Protein AF-A0A4Q4CZX4-F1 (afdb_monomer)

Sequence (301 aa):
MSTDTAPPASTRSKRPFLIGGLVLLVLVLVGVWFAGRAWADGRADDYTKDFAAWEKEQGAALLSSTTKVPDGTYIIGKDVTTTKAIASQQKGCAAAEKTAADARDAESDVPTVSAGPFGLLSSTLRDAADTSEERSDAVKAYAKRAAEVYEQIHTDCVWNIAFNKRTADEKRSTALYKKAAKYLDKRGPTGPGAQCNLDTCIAYDKSDRVKYAAITRQAYTLDWRNAQKIYKNGCNETSYGKAMCSAFLRATDRFRDTRINFSEVVRTATNSVDNPVFDRANAQWDGVQKDNAALLTSTVK

Nearest PDB structures (foldseek):
  1s35-assembly1_A  TM=2.830E-01  e=3.153E+00  Homo sapiens

pLDDT: mean 79.6, std 15.48, range [33.53, 96.75]

Structure (mmCIF, N/CA/C/O backbone):
data_AF-A0A4Q4CZX4-F1
#
_entry.id   AF-A0A4Q4CZX4-F1
#
loop_
_atom_site.group_PDB
_atom_site.id
_atom_site.type_symbol
_atom_site.label_atom_id
_atom_site.label_alt_id
_atom_site.label_comp_id
_atom_site.label_asym_id
_atom_site.label_entity_id
_atom_site.label_seq_id
_atom_site.pdbx_PDB_ins_code
_atom_site.Cartn_x
_atom_site.Cartn_y
_atom_site.Cartn_z
_atom_site.occupancy
_atom_site.B_iso_or_equiv
_atom_site.auth_seq_id
_atom_site.auth_comp_id
_atom_site.auth_asym_id
_atom_site.auth_atom_id
_atom_site.pdbx_PDB_model_num
ATOM 1 N N . MET A 1 1 ? 48.427 39.231 -117.917 1.00 37.19 1 MET A N 1
ATOM 2 C CA . MET A 1 1 ? 49.535 38.312 -117.576 1.00 37.19 1 MET A CA 1
ATOM 3 C C . MET A 1 1 ? 49.189 37.645 -116.259 1.00 37.19 1 MET A C 1
ATOM 5 O O . MET A 1 1 ? 48.520 38.283 -115.458 1.00 37.19 1 MET A O 1
ATOM 9 N N . SER A 1 2 ? 49.588 36.386 -116.079 1.00 33.53 2 SER A N 1
ATOM 10 C CA . SER A 1 2 ? 49.505 35.645 -114.809 1.00 33.53 2 SER A CA 1
ATOM 11 C C . SER A 1 2 ? 50.232 36.411 -113.684 1.00 33.53 2 SER A C 1
ATOM 13 O O . SER A 1 2 ? 51.084 37.241 -113.984 1.00 33.53 2 SER A O 1
ATOM 15 N N . THR A 1 3 ? 49.988 36.184 -112.397 1.00 36.06 3 THR A N 1
ATOM 16 C CA . THR A 1 3 ? 49.329 35.048 -111.724 1.00 36.06 3 THR A CA 1
ATOM 17 C C . THR A 1 3 ? 48.134 35.559 -110.857 1.00 36.06 3 THR A C 1
ATOM 19 O O . THR A 1 3 ? 47.684 36.678 -111.084 1.00 36.06 3 THR A O 1
ATOM 22 N N . ASP A 1 4 ? 47.469 34.837 -109.942 1.00 40.34 4 ASP A N 1
ATOM 23 C CA . ASP A 1 4 ? 47.772 33.532 -109.336 1.00 40.34 4 ASP A CA 1
ATOM 24 C C . ASP A 1 4 ? 46.542 32.692 -108.913 1.00 40.34 4 ASP A C 1
ATOM 26 O O . ASP A 1 4 ? 45.393 32.950 -109.264 1.00 40.34 4 ASP A O 1
ATOM 30 N N . THR A 1 5 ? 46.871 31.626 -108.197 1.00 39.66 5 THR A N 1
ATOM 31 C CA . THR A 1 5 ? 46.198 30.374 -107.892 1.00 39.66 5 THR A CA 1
ATOM 32 C C . THR A 1 5 ? 45.793 30.327 -106.413 1.00 39.66 5 THR A C 1
ATOM 34 O O . THR A 1 5 ? 46.608 30.670 -105.562 1.00 39.66 5 THR A O 1
ATOM 37 N N . ALA A 1 6 ? 44.594 29.818 -106.092 1.00 38.97 6 ALA A N 1
ATOM 38 C CA . ALA A 1 6 ? 44.369 28.680 -105.167 1.00 38.97 6 ALA A CA 1
ATOM 39 C C . ALA A 1 6 ? 42.963 28.696 -104.505 1.00 38.97 6 ALA A C 1
ATOM 41 O O . ALA A 1 6 ? 42.478 29.770 -104.147 1.00 38.97 6 ALA A O 1
ATOM 42 N N . PRO A 1 7 ? 42.300 27.529 -104.314 1.00 45.34 7 PRO A N 1
ATOM 43 C CA . PRO A 1 7 ? 40.929 27.453 -103.796 1.00 45.34 7 PRO A CA 1
ATOM 44 C C . PRO A 1 7 ? 40.867 26.812 -102.369 1.00 45.34 7 PRO A C 1
ATOM 46 O O . PRO A 1 7 ? 41.759 27.087 -101.570 1.00 45.34 7 PRO A O 1
ATOM 49 N N . PRO A 1 8 ? 39.793 26.113 -101.927 1.00 54.56 8 PRO A N 1
ATOM 50 C CA . PRO A 1 8 ? 39.140 26.378 -100.642 1.00 54.56 8 PRO A CA 1
ATOM 51 C C . PRO A 1 8 ? 39.571 25.449 -99.486 1.00 54.56 8 PRO A C 1
ATOM 53 O O . PRO A 1 8 ? 40.196 24.412 -99.693 1.00 54.56 8 PRO A O 1
ATOM 56 N N . ALA A 1 9 ? 39.114 25.747 -98.262 1.00 36.78 9 ALA A N 1
ATOM 57 C CA . ALA A 1 9 ? 39.181 24.815 -97.132 1.00 36.78 9 ALA A CA 1
ATOM 58 C C . ALA A 1 9 ? 37.833 24.701 -96.398 1.00 36.78 9 ALA A C 1
ATOM 60 O O . ALA A 1 9 ? 37.310 25.664 -95.839 1.00 36.78 9 ALA A O 1
ATOM 61 N N . SER A 1 10 ? 37.275 23.491 -96.404 1.00 40.66 10 SER A N 1
ATOM 62 C CA . SER A 1 10 ? 36.001 23.131 -95.783 1.00 40.66 10 SER A CA 1
ATOM 63 C C . SER A 1 10 ? 36.036 23.115 -94.251 1.00 40.66 10 SER A C 1
ATOM 65 O O . SER A 1 10 ? 37.038 22.752 -93.636 1.00 40.66 10 SER A O 1
ATOM 67 N N . THR A 1 11 ? 34.871 23.382 -93.660 1.00 51.06 11 THR A N 1
ATOM 68 C CA . THR A 1 11 ? 34.436 23.033 -92.294 1.00 51.06 11 THR A CA 1
ATOM 69 C C . THR A 1 11 ? 35.274 21.999 -91.525 1.00 51.06 11 THR A C 1
ATOM 71 O O . THR A 1 11 ? 35.335 20.825 -91.896 1.00 51.06 11 THR A O 1
ATOM 74 N N . ARG A 1 12 ? 35.740 22.382 -90.329 1.00 38.53 12 ARG A N 1
ATOM 75 C CA . ARG A 1 12 ? 35.997 21.439 -89.226 1.00 38.53 12 ARG A CA 1
ATOM 76 C C . ARG A 1 12 ? 35.598 22.071 -87.892 1.00 38.53 12 ARG A C 1
ATOM 78 O O . ARG A 1 12 ? 36.314 22.912 -87.353 1.00 38.53 12 ARG A O 1
ATOM 85 N N . SER A 1 13 ? 34.434 21.690 -87.366 1.00 41.91 13 SER A N 1
ATOM 86 C CA . SER A 1 13 ? 33.978 22.152 -86.054 1.00 41.91 13 SER A CA 1
ATOM 87 C C . SER A 1 13 ? 34.859 21.554 -84.951 1.00 41.91 13 SER A C 1
ATOM 89 O O . SER A 1 13 ? 35.046 20.342 -84.857 1.00 41.91 13 SER A O 1
ATOM 91 N N . LYS A 1 14 ? 35.422 22.409 -84.093 1.00 41.75 14 LYS A N 1
ATOM 92 C CA . LYS A 1 14 ? 36.177 21.978 -82.910 1.00 41.75 14 LYS A CA 1
ATOM 93 C C . LYS A 1 14 ? 35.236 21.905 -81.704 1.00 41.75 14 LYS A C 1
ATOM 95 O O . LYS A 1 14 ? 34.943 22.929 -81.095 1.00 41.75 14 LYS A O 1
ATOM 100 N N . ARG A 1 15 ? 34.798 20.700 -81.324 1.00 49.44 15 ARG A N 1
ATOM 101 C CA . ARG A 1 15 ? 34.201 20.425 -79.999 1.00 49.44 15 ARG A CA 1
ATOM 102 C C . ARG A 1 15 ? 34.772 19.147 -79.355 1.00 49.44 15 ARG A C 1
ATOM 104 O O . ARG A 1 15 ? 34.122 18.110 -79.415 1.00 49.44 15 ARG A O 1
ATOM 111 N N . PRO A 1 16 ? 35.943 19.217 -78.691 1.00 44.53 16 PRO A N 1
ATOM 112 C CA . PRO A 1 16 ? 36.451 18.128 -77.852 1.00 44.53 16 PRO A CA 1
ATOM 113 C C . PRO A 1 16 ? 36.409 18.421 -76.334 1.00 44.53 16 PRO A C 1
ATOM 115 O O . PRO A 1 16 ? 36.982 17.663 -75.564 1.00 44.53 16 PRO A O 1
ATOM 118 N N . PHE A 1 17 ? 35.752 19.500 -75.875 1.00 41.94 17 PHE A N 1
ATOM 119 C CA . PHE A 1 17 ? 35.813 19.939 -74.463 1.00 41.94 17 PHE A CA 1
ATOM 120 C C . PHE A 1 17 ? 34.598 19.598 -73.578 1.00 41.94 17 PHE A C 1
ATOM 122 O O . PHE A 1 17 ? 34.709 19.662 -72.358 1.00 41.94 17 PHE A O 1
ATOM 129 N N . LEU A 1 18 ? 33.453 19.199 -74.146 1.00 47.53 18 LEU A N 1
ATOM 130 C CA . LEU A 1 18 ? 32.253 18.873 -73.350 1.00 47.53 18 LEU A CA 1
ATOM 131 C C . LEU A 1 18 ? 32.289 17.462 -72.736 1.00 47.53 18 LEU A C 1
ATOM 133 O O . LEU A 1 18 ? 31.753 17.257 -71.653 1.00 47.53 18 LEU A O 1
ATOM 137 N N . ILE A 1 19 ? 32.942 16.499 -73.394 1.00 46.03 19 ILE A N 1
ATOM 138 C CA . ILE A 1 19 ? 32.954 15.094 -72.949 1.00 46.03 19 ILE A CA 1
ATOM 139 C C . ILE A 1 19 ? 33.878 14.909 -71.735 1.00 46.03 19 ILE A C 1
ATOM 141 O O . ILE A 1 19 ? 33.485 14.267 -70.768 1.00 46.03 19 ILE A O 1
ATOM 145 N N . GLY A 1 20 ? 35.067 15.525 -71.737 1.00 37.38 20 GLY A N 1
ATOM 146 C CA . GLY A 1 20 ? 36.005 15.442 -70.610 1.00 37.38 20 GLY A CA 1
ATOM 147 C C . GLY A 1 20 ? 35.440 16.031 -69.312 1.00 37.38 20 GLY A C 1
ATOM 148 O O . GLY A 1 20 ? 35.566 15.414 -68.258 1.00 37.38 20 GLY A O 1
ATOM 149 N N . GLY A 1 21 ? 34.746 17.173 -69.395 1.00 44.72 21 GLY A N 1
ATOM 150 C CA . GLY A 1 21 ? 34.057 17.769 -68.246 1.00 44.72 21 GLY A CA 1
ATOM 151 C C . GLY A 1 21 ? 32.911 16.899 -67.720 1.00 44.72 21 GLY A C 1
ATOM 152 O O . GLY A 1 21 ? 32.776 16.742 -66.510 1.00 44.72 21 GLY A O 1
ATOM 153 N N . LEU A 1 22 ? 32.130 16.278 -68.614 1.00 51.16 22 LEU A N 1
ATOM 154 C CA . LEU A 1 22 ? 31.043 15.372 -68.230 1.00 51.16 22 LEU A CA 1
ATOM 155 C C . LEU A 1 22 ? 31.570 14.108 -67.528 1.00 51.16 22 LEU A C 1
ATOM 157 O O . LEU A 1 22 ? 31.041 13.721 -66.492 1.00 51.16 22 LEU A O 1
ATOM 161 N N . VAL A 1 23 ? 32.635 13.492 -68.056 1.00 49.59 23 VAL A N 1
ATOM 162 C CA . VAL A 1 23 ? 33.266 12.302 -67.455 1.00 49.59 23 VAL A CA 1
ATOM 163 C C . VAL A 1 23 ? 33.865 12.627 -66.086 1.00 49.59 23 VAL A C 1
ATOM 165 O O . VAL A 1 23 ? 33.661 11.866 -65.143 1.00 49.59 23 VAL A O 1
ATOM 168 N N . LEU A 1 24 ? 34.542 13.773 -65.940 1.00 48.94 24 LEU A N 1
ATOM 169 C CA . LEU A 1 24 ? 35.082 14.206 -64.648 1.00 48.94 24 LEU A CA 1
ATOM 170 C C . LEU A 1 24 ? 33.961 14.439 -63.619 1.00 48.94 24 LEU A C 1
ATOM 172 O O . LEU A 1 24 ? 34.075 14.009 -62.475 1.00 48.94 24 LEU A O 1
ATOM 176 N N . LEU A 1 25 ? 32.856 15.067 -64.035 1.00 54.12 25 LEU A N 1
ATOM 177 C CA . LEU A 1 25 ? 31.701 15.330 -63.175 1.00 54.12 25 LEU A CA 1
ATOM 178 C C . LEU A 1 25 ? 30.992 14.033 -62.748 1.00 54.12 25 LEU A C 1
ATOM 180 O O . LEU A 1 25 ? 30.641 13.890 -61.580 1.00 54.12 25 LEU A O 1
ATOM 184 N N . VAL A 1 26 ? 30.850 13.056 -63.651 1.00 59.62 26 VAL A N 1
ATOM 185 C CA . VAL A 1 26 ? 30.327 11.718 -63.321 1.00 59.62 26 VAL A CA 1
ATOM 186 C C . VAL A 1 26 ? 31.244 10.990 -62.334 1.00 59.62 26 VAL A C 1
ATOM 188 O O . VAL A 1 26 ? 30.748 10.435 -61.358 1.00 59.62 26 VAL A O 1
ATOM 191 N N . LEU A 1 27 ? 32.568 11.032 -62.519 1.00 47.19 27 LEU A N 1
ATOM 192 C CA . LEU A 1 27 ? 33.520 10.415 -61.584 1.00 47.19 27 LEU A CA 1
ATOM 193 C C . LEU A 1 27 ? 33.479 11.062 -60.191 1.00 47.19 27 LEU A C 1
ATOM 195 O O . LEU A 1 27 ? 33.523 10.347 -59.192 1.00 47.19 27 LEU A O 1
ATOM 199 N N . VAL A 1 28 ? 33.332 12.389 -60.108 1.00 57.50 28 VAL A N 1
ATOM 200 C CA . VAL A 1 28 ? 33.143 13.098 -58.831 1.00 57.50 28 VAL A CA 1
ATOM 201 C C . VAL A 1 28 ? 31.827 12.689 -58.165 1.00 57.50 28 VAL A C 1
ATOM 203 O O . VAL A 1 28 ? 31.829 12.368 -56.980 1.00 57.50 28 VAL A O 1
ATOM 206 N N . LEU A 1 29 ? 30.716 12.631 -58.907 1.00 57.19 29 LEU A N 1
ATOM 207 C CA . LEU A 1 29 ? 29.417 12.209 -58.367 1.00 57.19 29 LEU A CA 1
ATOM 208 C C . LEU A 1 29 ? 29.430 10.751 -57.882 1.00 57.19 29 LEU A C 1
ATOM 210 O O . LEU A 1 29 ? 28.888 10.461 -56.818 1.00 57.19 29 LEU A O 1
ATOM 214 N N . VAL A 1 30 ? 30.091 9.846 -58.609 1.00 58.06 30 VAL A N 1
ATOM 215 C CA . VAL A 1 30 ? 30.270 8.443 -58.201 1.00 58.06 30 VAL A CA 1
ATOM 216 C C . VAL A 1 30 ? 31.174 8.336 -56.967 1.00 58.06 30 VAL A C 1
ATOM 218 O O . VAL A 1 30 ? 30.843 7.603 -56.038 1.00 58.06 30 VAL A O 1
ATOM 221 N N . GLY A 1 31 ? 32.267 9.102 -56.896 1.00 45.94 31 GLY A N 1
ATOM 222 C CA . GLY A 1 31 ? 33.134 9.155 -55.714 1.00 45.94 31 GLY A CA 1
ATOM 223 C C . GLY A 1 31 ? 32.409 9.673 -54.467 1.00 45.94 31 GLY A C 1
ATOM 224 O O . GLY A 1 31 ? 32.523 9.078 -53.397 1.00 45.94 31 GLY A O 1
ATOM 225 N N . VAL A 1 32 ? 31.599 10.727 -54.613 1.00 61.41 32 VAL A N 1
ATOM 226 C CA . VAL A 1 32 ? 30.732 11.256 -53.544 1.00 61.41 32 VAL A CA 1
ATOM 227 C C . VAL A 1 32 ? 29.654 10.241 -53.145 1.00 61.41 32 VAL A C 1
ATOM 229 O O . VAL A 1 32 ? 29.370 10.105 -51.958 1.00 61.41 32 VAL A O 1
ATOM 232 N N . TRP A 1 33 ? 29.097 9.483 -54.095 1.00 59.91 33 TRP A N 1
ATOM 233 C CA . TRP A 1 33 ? 28.130 8.417 -53.813 1.00 59.91 33 TRP A CA 1
ATOM 234 C C . TRP A 1 33 ? 28.753 7.271 -53.002 1.00 59.91 33 TRP A C 1
ATOM 236 O O . TRP A 1 33 ? 28.200 6.890 -51.973 1.00 59.91 33 TRP A O 1
ATOM 246 N N . PHE A 1 34 ? 29.931 6.771 -53.393 1.00 58.53 34 PHE A N 1
ATOM 247 C CA . PHE A 1 34 ? 30.639 5.729 -52.639 1.00 58.53 34 PHE A CA 1
ATOM 248 C C . PHE A 1 34 ? 31.109 6.213 -51.260 1.00 58.53 34 PHE A C 1
ATOM 250 O O . PHE A 1 34 ? 30.961 5.478 -50.287 1.00 58.53 34 PHE A O 1
ATOM 257 N N . ALA A 1 35 ? 31.618 7.444 -51.146 1.00 61.16 35 ALA A N 1
ATOM 258 C CA . ALA A 1 35 ? 32.004 8.023 -49.857 1.00 61.16 35 ALA A CA 1
ATOM 259 C C . ALA A 1 35 ? 30.789 8.231 -48.934 1.00 61.16 35 ALA A C 1
ATOM 261 O O . ALA A 1 35 ? 30.839 7.873 -47.759 1.00 61.16 35 ALA A O 1
ATOM 262 N N . GLY A 1 36 ? 29.678 8.748 -49.471 1.00 54.62 36 GLY A N 1
ATOM 263 C CA . GLY A 1 36 ? 28.420 8.911 -48.740 1.00 54.62 36 GLY A CA 1
ATOM 264 C C . GLY A 1 36 ? 27.805 7.577 -48.315 1.00 54.62 36 GLY A C 1
ATOM 265 O O . GLY A 1 36 ? 27.286 7.476 -47.206 1.00 54.62 36 GLY A O 1
ATOM 266 N N . ARG A 1 37 ? 27.918 6.536 -49.150 1.00 64.81 37 ARG A N 1
ATOM 267 C CA . ARG A 1 37 ? 27.494 5.175 -48.810 1.00 64.81 37 ARG A CA 1
ATOM 268 C C . ARG A 1 37 ? 28.370 4.555 -47.722 1.00 64.81 37 ARG A C 1
ATOM 270 O O . ARG A 1 37 ? 27.821 4.078 -46.741 1.00 64.81 37 ARG A O 1
ATOM 277 N N . ALA A 1 38 ? 29.696 4.612 -47.843 1.00 66.44 38 ALA A N 1
ATOM 278 C CA . ALA A 1 38 ? 30.609 4.075 -46.829 1.00 66.44 38 ALA A CA 1
ATOM 279 C C . ALA A 1 38 ? 30.450 4.781 -45.468 1.00 66.44 38 ALA A C 1
ATOM 281 O O . ALA A 1 38 ? 30.503 4.138 -44.425 1.00 66.44 38 ALA A O 1
ATOM 282 N N . TRP A 1 39 ? 30.192 6.094 -45.472 1.00 76.88 39 TRP A N 1
ATOM 283 C CA . TRP A 1 39 ? 29.856 6.850 -44.263 1.00 76.88 39 TRP A CA 1
ATOM 284 C C . TRP A 1 39 ? 28.500 6.438 -43.666 1.00 76.88 39 TRP A C 1
ATOM 286 O O . TRP A 1 39 ? 28.368 6.328 -42.449 1.00 76.88 39 TRP A O 1
ATOM 296 N N . ALA A 1 40 ? 27.499 6.180 -44.513 1.00 70.31 40 ALA A N 1
ATOM 297 C CA . ALA A 1 40 ? 26.182 5.712 -44.089 1.00 70.31 40 ALA A CA 1
ATOM 298 C C . ALA A 1 40 ? 26.212 4.274 -43.534 1.00 70.31 40 ALA A C 1
ATOM 300 O O . ALA A 1 40 ? 25.602 4.008 -42.503 1.00 70.31 40 ALA A O 1
ATOM 301 N N . ASP A 1 41 ? 26.962 3.370 -44.165 1.00 76.94 41 ASP A N 1
ATOM 302 C CA . ASP A 1 41 ? 27.192 2.012 -43.662 1.00 76.94 41 ASP A CA 1
ATOM 303 C C . ASP A 1 41 ? 27.961 2.062 -42.319 1.00 76.94 41 ASP A C 1
ATOM 305 O O . ASP A 1 41 ? 27.555 1.420 -41.353 1.00 76.94 41 ASP A O 1
ATOM 309 N N . GLY A 1 42 ? 28.977 2.929 -42.189 1.00 78.31 42 GLY A N 1
ATOM 310 C CA . GLY A 1 42 ? 29.686 3.157 -40.920 1.00 78.31 42 GLY A CA 1
ATOM 311 C C . GLY A 1 42 ? 28.790 3.674 -39.783 1.00 78.31 42 GLY A C 1
ATOM 312 O O . GLY A 1 42 ? 28.913 3.221 -38.649 1.00 78.31 42 GLY A O 1
ATOM 313 N N . ARG A 1 43 ? 27.823 4.554 -40.083 1.00 83.00 43 ARG A N 1
ATOM 314 C CA . ARG A 1 43 ? 26.794 5.006 -39.121 1.00 83.00 43 ARG A CA 1
ATOM 315 C C . ARG A 1 43 ? 25.919 3.860 -38.595 1.00 83.00 43 ARG A C 1
ATOM 317 O O . ARG A 1 43 ? 25.518 3.907 -37.434 1.00 83.00 43 ARG A O 1
ATOM 324 N N . ALA A 1 44 ? 25.617 2.860 -39.426 1.00 84.06 44 ALA A N 1
ATOM 325 C CA . ALA A 1 44 ? 24.853 1.677 -39.023 1.00 84.06 44 ALA A CA 1
ATOM 326 C C . ALA A 1 44 ? 25.685 0.731 -38.133 1.00 84.06 44 ALA A C 1
ATOM 328 O O . ALA A 1 44 ? 25.183 0.214 -37.129 1.00 84.06 44 ALA A O 1
ATOM 329 N N . ASP A 1 45 ? 26.970 0.560 -38.456 1.00 84.88 45 ASP A N 1
ATOM 330 C CA . ASP A 1 45 ? 27.924 -0.195 -37.635 1.00 84.88 45 ASP A CA 1
ATOM 331 C C . ASP A 1 45 ? 28.140 0.454 -36.260 1.00 84.88 45 ASP A C 1
ATOM 333 O O . ASP A 1 45 ? 28.189 -0.248 -35.250 1.00 84.88 45 ASP A O 1
ATOM 337 N N . ASP A 1 46 ? 28.269 1.781 -36.203 1.00 88.12 46 ASP A N 1
ATOM 338 C CA . ASP A 1 46 ? 28.448 2.516 -34.946 1.00 88.12 46 ASP A CA 1
ATOM 339 C C . ASP A 1 46 ? 27.196 2.421 -34.063 1.00 88.12 46 ASP A C 1
ATOM 341 O O . ASP A 1 46 ? 27.315 2.019 -32.907 1.00 88.12 46 ASP A O 1
ATOM 345 N N . TYR A 1 47 ? 25.992 2.610 -34.623 1.00 89.12 47 TYR A N 1
ATOM 346 C CA . TYR A 1 47 ? 24.736 2.332 -33.907 1.00 89.12 47 TYR A CA 1
ATOM 347 C C . TYR A 1 47 ? 24.694 0.906 -33.330 1.00 89.12 47 TYR A C 1
ATOM 349 O O . TYR A 1 47 ? 24.296 0.704 -32.183 1.00 89.12 47 TYR A O 1
ATOM 357 N N . THR A 1 48 ? 25.131 -0.090 -34.105 1.00 86.44 48 THR A N 1
ATOM 358 C CA . THR A 1 48 ? 25.126 -1.493 -33.668 1.00 86.44 48 THR A CA 1
ATOM 359 C C . THR A 1 48 ? 26.077 -1.727 -32.488 1.00 86.44 48 THR A C 1
ATOM 361 O O . THR A 1 48 ? 25.744 -2.489 -31.577 1.00 86.44 48 THR A O 1
ATOM 364 N N . LYS A 1 49 ? 27.238 -1.056 -32.459 1.00 89.12 49 LYS A N 1
ATOM 365 C CA . LYS A 1 49 ? 28.185 -1.100 -31.327 1.00 89.12 49 LYS A CA 1
ATOM 366 C C . LYS A 1 49 ? 27.623 -0.385 -30.101 1.00 89.12 49 LYS A C 1
ATOM 368 O O . LYS A 1 49 ? 27.659 -0.960 -29.016 1.00 89.12 49 LYS A O 1
ATOM 373 N N . ASP A 1 50 ? 27.086 0.819 -30.282 1.00 89.06 50 ASP A N 1
ATOM 374 C CA . ASP A 1 50 ? 26.541 1.647 -29.203 1.00 89.06 50 ASP A CA 1
ATOM 375 C C . ASP A 1 50 ? 25.350 0.952 -28.532 1.00 89.06 50 ASP A C 1
ATOM 377 O O . ASP A 1 50 ? 25.300 0.847 -27.307 1.00 89.06 50 ASP A O 1
ATOM 381 N N . PHE A 1 51 ? 24.437 0.373 -29.321 1.00 85.50 51 PHE A N 1
ATOM 382 C CA . PHE A 1 51 ? 23.325 -0.420 -28.798 1.00 85.50 51 PHE A CA 1
ATOM 383 C C . PHE A 1 51 ? 23.809 -1.677 -28.057 1.00 85.50 51 PHE A C 1
ATOM 385 O O . PHE A 1 51 ? 23.319 -1.967 -26.969 1.00 85.50 51 PHE A O 1
ATOM 392 N N . ALA A 1 52 ? 24.805 -2.398 -28.585 1.00 84.94 52 ALA A N 1
ATOM 393 C CA . ALA A 1 52 ? 25.359 -3.587 -27.928 1.00 84.94 52 ALA A CA 1
ATOM 394 C C . ALA A 1 52 ? 26.179 -3.272 -26.657 1.00 84.94 52 ALA A C 1
ATOM 396 O O . ALA A 1 52 ? 26.367 -4.154 -25.814 1.00 84.94 52 ALA A O 1
ATOM 397 N N . ALA A 1 53 ? 26.694 -2.047 -26.515 1.00 88.31 53 ALA A N 1
ATOM 398 C CA . ALA A 1 53 ? 27.295 -1.552 -25.278 1.00 88.31 53 ALA A CA 1
ATOM 399 C C . ALA A 1 53 ? 26.204 -1.178 -24.261 1.00 88.31 53 ALA A C 1
ATOM 401 O O . ALA A 1 53 ? 26.213 -1.684 -23.138 1.00 88.31 53 ALA A O 1
ATOM 402 N N . TRP A 1 54 ? 25.214 -0.388 -24.690 1.00 88.94 54 TRP A N 1
ATOM 403 C CA . TRP A 1 54 ? 24.050 -0.007 -23.888 1.00 88.94 54 TRP A CA 1
ATOM 404 C C . TRP A 1 54 ? 23.295 -1.228 -23.336 1.00 88.94 54 TRP A C 1
ATOM 406 O O . TRP A 1 54 ? 22.988 -1.276 -22.147 1.00 88.94 54 TRP A O 1
ATOM 416 N N . GLU A 1 55 ? 23.063 -2.258 -24.157 1.00 82.75 55 GLU A N 1
ATOM 417 C CA . GLU A 1 55 ? 22.358 -3.487 -23.765 1.00 82.75 55 GLU A CA 1
ATOM 418 C C . GLU A 1 55 ? 23.082 -4.232 -22.630 1.00 82.75 55 GLU A C 1
ATOM 420 O O . GLU A 1 55 ? 22.447 -4.700 -21.683 1.00 82.75 55 GLU A O 1
ATOM 425 N N . LYS A 1 56 ? 24.419 -4.305 -22.690 1.00 82.94 56 LYS A N 1
ATOM 426 C CA . LYS A 1 56 ? 25.249 -4.993 -21.685 1.00 82.94 56 LYS A CA 1
ATOM 427 C C . LYS A 1 56 ? 25.320 -4.267 -20.348 1.00 82.94 56 LYS A C 1
ATOM 429 O O . LYS A 1 56 ? 25.535 -4.924 -19.332 1.00 82.94 56 LYS A O 1
ATOM 434 N N . GLU A 1 57 ? 25.183 -2.945 -20.353 1.00 84.50 57 GLU A N 1
ATOM 435 C CA . GLU A 1 57 ? 25.291 -2.115 -19.155 1.00 84.50 57 GLU A CA 1
ATOM 436 C C . GLU A 1 57 ? 23.907 -1.682 -18.665 1.00 84.50 57 GLU A C 1
ATOM 438 O O . GLU A 1 57 ? 23.383 -2.250 -17.705 1.00 84.50 57 GLU A O 1
ATOM 443 N N . GLN A 1 58 ? 23.286 -0.715 -19.342 1.00 80.81 58 GLN A N 1
ATOM 444 C CA . GLN A 1 58 ? 21.996 -0.156 -18.945 1.00 80.81 58 GLN A CA 1
ATOM 445 C C . GLN A 1 58 ? 20.836 -1.133 -19.166 1.00 80.81 58 GLN A C 1
ATOM 447 O O . GLN A 1 58 ? 20.004 -1.285 -18.275 1.00 80.81 58 GLN A O 1
ATOM 452 N N . GLY A 1 59 ? 20.791 -1.848 -20.296 1.00 74.31 59 GLY A N 1
ATOM 453 C CA . GLY A 1 59 ? 19.738 -2.836 -20.570 1.00 74.31 59 GLY A CA 1
ATOM 454 C C . GLY A 1 59 ? 19.722 -3.974 -19.540 1.00 74.31 59 GLY A C 1
ATOM 455 O O . GLY A 1 59 ? 18.675 -4.323 -18.990 1.00 74.31 59 GLY A O 1
ATOM 456 N N . ALA A 1 60 ? 20.900 -4.501 -19.200 1.00 75.44 60 ALA A N 1
ATOM 457 C CA . ALA A 1 60 ? 21.070 -5.500 -18.148 1.00 75.44 60 ALA A CA 1
ATOM 458 C C . ALA A 1 60 ? 20.749 -4.952 -16.742 1.00 75.44 60 ALA A C 1
ATOM 460 O O . ALA A 1 60 ? 20.129 -5.656 -15.936 1.00 75.44 60 ALA A O 1
ATOM 461 N N . ALA A 1 61 ? 21.126 -3.707 -16.430 1.00 78.50 61 ALA A N 1
ATOM 462 C CA . ALA A 1 61 ? 20.786 -3.051 -15.163 1.00 78.50 61 ALA A CA 1
ATOM 463 C C . ALA A 1 61 ? 19.271 -2.818 -15.019 1.00 78.50 61 ALA A C 1
ATOM 465 O O . ALA A 1 61 ? 18.696 -3.129 -13.972 1.00 78.50 61 ALA A O 1
ATOM 466 N N . LEU A 1 62 ? 18.612 -2.357 -16.085 1.00 78.25 62 LEU A N 1
ATOM 467 C CA . LEU A 1 62 ? 17.164 -2.193 -16.168 1.00 78.25 62 LEU A CA 1
ATOM 468 C C . LEU A 1 62 ? 16.467 -3.526 -15.885 1.00 78.25 62 LEU A C 1
ATOM 470 O O . LEU A 1 62 ? 15.754 -3.630 -14.895 1.00 78.25 62 LEU A O 1
ATOM 474 N N . LEU A 1 63 ? 16.749 -4.572 -16.671 1.00 75.75 63 LEU A N 1
ATOM 475 C CA . LEU A 1 63 ? 16.117 -5.883 -16.491 1.00 75.75 63 LEU A CA 1
ATOM 476 C C . LEU A 1 63 ? 16.389 -6.487 -15.106 1.00 75.75 63 LEU A C 1
ATOM 478 O O . LEU A 1 63 ? 15.474 -7.010 -14.473 1.00 75.75 63 LEU A O 1
ATOM 482 N N . SER A 1 64 ? 17.631 -6.429 -14.614 1.00 76.62 64 SER A N 1
ATOM 483 C CA . SER A 1 64 ? 17.983 -7.022 -13.316 1.00 76.62 64 SER A CA 1
ATOM 484 C C . SER A 1 64 ? 17.306 -6.307 -12.143 1.00 76.62 64 SER A C 1
ATOM 486 O O . SER A 1 64 ? 16.762 -6.981 -11.264 1.00 76.62 64 SER A O 1
ATOM 488 N N . SER A 1 65 ? 17.270 -4.971 -12.150 1.00 77.38 65 SER A N 1
ATOM 489 C CA . SER A 1 65 ? 16.619 -4.170 -11.104 1.00 77.38 65 SER A CA 1
ATOM 490 C C . SER A 1 65 ? 15.091 -4.308 -11.100 1.00 77.38 65 SER A C 1
ATOM 492 O O . SER A 1 65 ? 14.489 -4.292 -10.024 1.00 77.38 65 SER A O 1
ATOM 494 N N . THR A 1 66 ? 14.468 -4.528 -12.262 1.00 80.38 66 THR A N 1
ATOM 495 C CA . THR A 1 66 ? 13.009 -4.675 -12.405 1.00 80.38 66 THR A CA 1
ATOM 496 C C . THR A 1 66 ? 12.496 -6.115 -12.263 1.00 80.38 66 THR A C 1
ATOM 498 O O . THR A 1 66 ? 11.283 -6.330 -12.231 1.00 80.38 66 THR A O 1
ATOM 501 N N . THR A 1 67 ? 13.376 -7.123 -12.145 1.00 76.25 67 THR A N 1
ATOM 502 C CA . THR A 1 67 ? 12.958 -8.539 -12.010 1.00 76.25 67 THR A CA 1
ATOM 503 C C . THR A 1 67 ? 12.137 -8.845 -10.755 1.00 76.25 67 THR A C 1
ATOM 505 O O . THR A 1 67 ? 11.352 -9.797 -10.759 1.00 76.25 67 THR A O 1
ATOM 508 N N . LYS A 1 68 ? 12.329 -8.095 -9.662 1.00 83.31 68 LYS A N 1
ATOM 509 C CA . LYS A 1 68 ? 11.623 -8.322 -8.396 1.00 83.31 68 LYS A CA 1
ATOM 510 C C . LYS A 1 68 ? 11.402 -7.042 -7.599 1.00 83.31 68 LYS A C 1
ATOM 512 O O . LYS A 1 68 ? 12.224 -6.127 -7.605 1.00 83.31 68 LYS A O 1
ATOM 517 N N . VAL A 1 69 ? 10.325 -7.033 -6.815 1.00 86.62 69 VAL A N 1
ATOM 518 C CA . VAL A 1 69 ? 10.104 -6.026 -5.768 1.00 86.62 69 VAL A CA 1
ATOM 519 C C . VAL A 1 69 ? 11.286 -6.061 -4.780 1.00 86.62 69 VAL A C 1
ATOM 521 O O . VAL A 1 69 ? 11.684 -7.161 -4.379 1.00 86.62 69 VAL A O 1
ATOM 524 N N . PRO A 1 70 ? 11.850 -4.914 -4.350 1.00 90.25 70 PRO A N 1
ATOM 525 C CA . PRO A 1 70 ? 13.008 -4.903 -3.463 1.00 90.25 70 PRO A CA 1
ATOM 526 C C . PRO A 1 70 ? 12.712 -5.531 -2.100 1.00 90.25 70 PRO A C 1
ATOM 528 O O . PRO A 1 70 ? 11.628 -5.356 -1.529 1.00 90.25 70 PRO A O 1
ATOM 531 N N . ASP A 1 71 ? 13.698 -6.235 -1.548 1.00 89.31 71 ASP A N 1
ATOM 532 C CA . ASP A 1 71 ? 13.525 -6.981 -0.303 1.00 89.31 71 ASP A CA 1
ATOM 533 C C . ASP A 1 71 ? 13.207 -6.032 0.868 1.00 89.31 71 ASP A C 1
ATOM 535 O O . ASP A 1 71 ? 13.849 -5.000 1.067 1.00 89.31 71 ASP A O 1
ATOM 539 N N . GLY A 1 72 ? 12.193 -6.384 1.662 1.00 86.25 72 GLY A N 1
ATOM 540 C CA . GLY A 1 72 ? 11.742 -5.589 2.808 1.00 86.25 72 GLY A CA 1
ATOM 541 C C . GLY A 1 72 ? 10.673 -4.533 2.506 1.00 86.25 72 GLY A C 1
ATOM 542 O O . GLY A 1 72 ? 10.058 -4.064 3.459 1.00 86.25 72 GLY A O 1
ATOM 543 N N . THR A 1 73 ? 10.393 -4.214 1.234 1.00 87.94 73 THR A N 1
ATOM 544 C CA . THR A 1 73 ? 9.337 -3.263 0.807 1.00 87.94 73 THR A CA 1
ATOM 545 C C . THR A 1 73 ? 7.985 -3.573 1.455 1.00 87.94 73 THR A C 1
ATOM 547 O O . THR A 1 73 ? 7.358 -2.711 2.068 1.00 87.94 73 THR A O 1
ATOM 550 N N . TYR A 1 74 ? 7.577 -4.843 1.412 1.00 84.44 74 TYR A N 1
ATOM 551 C CA . TYR A 1 74 ? 6.430 -5.350 2.154 1.00 84.44 74 TYR A CA 1
ATOM 552 C C . TYR A 1 74 ? 6.924 -6.347 3.204 1.00 84.44 74 TYR A C 1
ATOM 554 O O . TYR A 1 74 ? 7.691 -7.260 2.899 1.00 84.44 74 TYR A O 1
ATOM 562 N N . ILE A 1 75 ? 6.476 -6.184 4.451 1.00 79.88 75 ILE A N 1
ATOM 563 C CA . ILE A 1 75 ? 6.724 -7.151 5.528 1.00 79.88 75 ILE A CA 1
ATOM 564 C C . ILE A 1 75 ? 5.376 -7.712 5.946 1.00 79.88 75 ILE A C 1
ATOM 566 O O . ILE A 1 75 ? 4.446 -6.958 6.227 1.00 79.88 75 ILE A O 1
ATOM 570 N N . ILE A 1 76 ? 5.287 -9.037 5.985 1.00 69.88 76 ILE A N 1
ATOM 571 C CA . ILE A 1 76 ? 4.082 -9.785 6.334 1.00 69.88 76 ILE A CA 1
ATOM 572 C C . ILE A 1 76 ? 4.337 -10.479 7.675 1.00 69.88 76 ILE A C 1
ATOM 574 O O . ILE A 1 76 ? 5.384 -11.095 7.866 1.00 69.88 76 ILE A O 1
ATOM 578 N N . GLY A 1 77 ? 3.389 -10.388 8.610 1.00 66.38 77 GLY A N 1
ATOM 579 C CA . GLY A 1 77 ? 3.459 -11.075 9.903 1.00 66.38 77 GLY A CA 1
ATOM 580 C C . GLY A 1 77 ? 3.304 -10.149 11.110 1.00 66.38 77 GLY A C 1
ATOM 581 O O . GLY A 1 77 ? 2.773 -9.047 11.009 1.00 66.38 77 GLY A O 1
ATOM 582 N N . LYS A 1 78 ? 3.735 -10.626 12.283 1.00 63.41 78 LYS A N 1
ATOM 583 C CA . LYS A 1 78 ? 3.458 -9.977 13.579 1.00 63.41 78 LYS A CA 1
ATOM 584 C C . LYS A 1 78 ? 4.396 -8.809 13.915 1.00 63.41 78 LYS A C 1
ATOM 586 O O . LYS A 1 78 ? 4.011 -7.939 14.688 1.00 63.41 78 LYS A O 1
ATOM 591 N N . ASP A 1 79 ? 5.582 -8.754 13.309 1.00 76.50 79 ASP A N 1
ATOM 592 C CA . ASP A 1 79 ? 6.652 -7.821 13.701 1.00 76.50 79 ASP A CA 1
ATOM 593 C C . ASP A 1 79 ? 6.698 -6.513 12.889 1.00 76.50 79 ASP A C 1
ATOM 595 O O . ASP A 1 79 ? 7.616 -5.708 13.067 1.00 76.50 79 ASP A O 1
ATOM 599 N N . VAL A 1 80 ? 5.704 -6.263 12.025 1.00 80.88 80 VAL A N 1
ATOM 600 C CA . VAL A 1 80 ? 5.633 -5.103 11.103 1.00 80.88 80 VAL A CA 1
ATOM 601 C C . VAL A 1 80 ? 5.701 -3.734 11.793 1.00 80.88 80 VAL A C 1
ATOM 603 O O . VAL A 1 80 ? 6.060 -2.740 11.170 1.00 80.88 80 VAL A O 1
ATOM 606 N N . THR A 1 81 ? 5.386 -3.676 13.087 1.00 82.88 81 THR A N 1
ATOM 607 C CA . THR A 1 81 ? 5.402 -2.458 13.911 1.00 82.88 81 THR A CA 1
ATOM 608 C C . THR A 1 81 ? 6.733 -2.215 14.635 1.00 82.88 81 THR A C 1
ATOM 610 O O . THR A 1 81 ? 6.897 -1.188 15.297 1.00 82.88 81 THR A O 1
ATOM 613 N N . THR A 1 82 ? 7.694 -3.142 14.547 1.00 85.25 82 THR A N 1
ATOM 614 C CA . THR A 1 82 ? 8.997 -3.017 15.2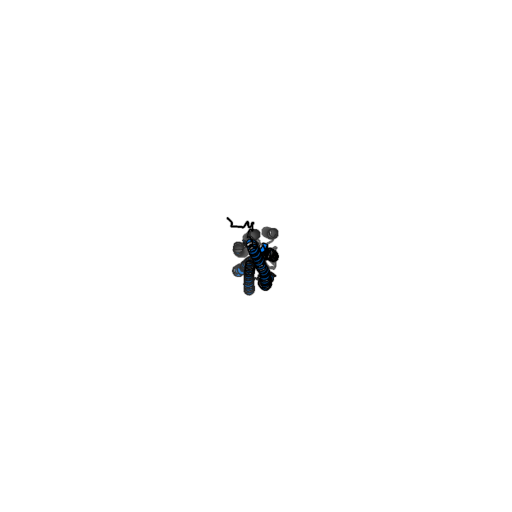21 1.00 85.25 82 THR A CA 1
ATOM 615 C C . THR A 1 82 ? 9.908 -2.011 14.515 1.00 85.25 82 THR A C 1
ATOM 617 O O . THR A 1 82 ? 9.881 -1.879 13.293 1.00 85.25 82 THR A O 1
ATOM 620 N N . THR A 1 83 ? 10.798 -1.346 15.261 1.00 87.31 83 THR A N 1
ATOM 621 C CA . THR A 1 83 ? 11.791 -0.416 14.687 1.00 87.31 83 THR A CA 1
ATOM 622 C C . THR A 1 83 ? 12.654 -1.081 13.610 1.00 87.31 83 THR A C 1
ATOM 624 O O . THR A 1 83 ? 12.961 -0.453 12.601 1.00 87.31 83 THR A O 1
ATOM 627 N N . LYS A 1 84 ? 13.006 -2.365 13.787 1.00 88.62 84 LYS A N 1
ATOM 628 C CA . LYS A 1 84 ? 13.775 -3.147 12.806 1.00 88.62 84 LYS A CA 1
ATOM 629 C C . LYS A 1 84 ? 12.979 -3.382 11.517 1.00 88.62 84 LYS A C 1
ATOM 631 O O . LYS A 1 84 ? 13.520 -3.164 10.438 1.00 88.62 84 LYS A O 1
ATOM 636 N N . ALA A 1 85 ? 11.712 -3.791 11.623 1.00 88.50 85 ALA A N 1
ATOM 637 C CA . ALA A 1 85 ? 10.843 -3.985 10.463 1.00 88.50 85 ALA A CA 1
ATOM 638 C C . ALA A 1 85 ? 10.599 -2.666 9.717 1.00 88.50 85 ALA A C 1
ATOM 640 O O . ALA A 1 85 ? 10.796 -2.601 8.509 1.00 88.50 85 ALA A O 1
ATOM 641 N N . ILE A 1 86 ? 10.282 -1.591 10.441 1.00 90.19 86 ILE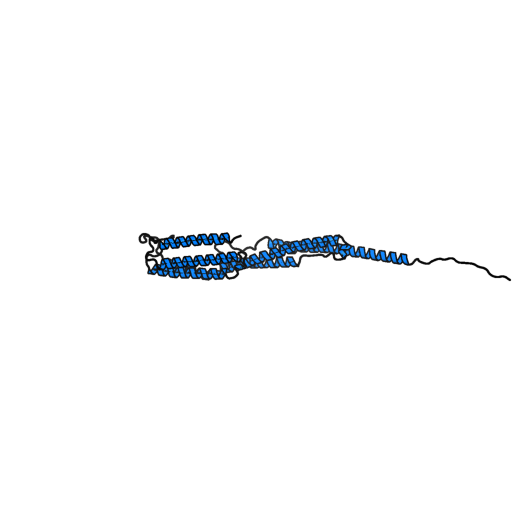 A N 1
ATOM 642 C CA . ILE A 1 86 ? 10.092 -0.249 9.877 1.00 90.19 86 ILE A CA 1
ATOM 643 C C . ILE A 1 86 ? 11.354 0.241 9.151 1.00 90.19 86 ILE A C 1
ATOM 645 O O . ILE A 1 86 ? 11.255 0.741 8.035 1.00 90.19 86 ILE A O 1
ATOM 649 N N . ALA A 1 87 ? 12.543 0.066 9.739 1.00 91.31 87 ALA A N 1
ATOM 650 C CA . ALA A 1 87 ? 13.801 0.439 9.090 1.00 91.31 87 ALA A CA 1
ATOM 651 C C . ALA A 1 87 ? 14.093 -0.411 7.837 1.00 91.31 87 ALA A C 1
ATOM 653 O O . ALA A 1 87 ? 14.664 0.091 6.871 1.00 91.31 87 ALA A O 1
ATOM 654 N N . SER A 1 88 ? 13.683 -1.684 7.831 1.00 92.44 88 SER A N 1
ATOM 655 C CA . SER A 1 88 ? 13.775 -2.553 6.654 1.00 92.44 88 SER A CA 1
ATOM 656 C C . SER A 1 88 ? 12.786 -2.144 5.556 1.00 92.44 88 SER A C 1
ATOM 658 O O . SER A 1 88 ? 13.179 -2.121 4.394 1.00 92.44 88 SER A O 1
ATOM 660 N N . GLN A 1 89 ? 11.556 -1.747 5.909 1.00 92.75 89 GLN A N 1
ATOM 661 C CA . GLN A 1 89 ? 10.593 -1.164 4.964 1.00 92.75 89 GLN A CA 1
ATOM 662 C C . GLN A 1 89 ? 11.141 0.122 4.357 1.00 92.75 89 GLN A C 1
ATOM 664 O O . GLN A 1 89 ? 11.155 0.247 3.143 1.00 92.75 89 GLN A O 1
ATOM 669 N N . GLN A 1 90 ? 11.686 1.038 5.164 1.00 95.06 90 GLN A N 1
ATOM 670 C CA . GLN A 1 90 ? 12.269 2.288 4.659 1.00 95.06 90 GLN A CA 1
ATOM 671 C C . GLN A 1 90 ? 13.382 2.047 3.626 1.00 95.06 90 GLN A C 1
ATOM 673 O O . GLN A 1 90 ? 13.448 2.766 2.634 1.00 95.06 90 GLN A O 1
ATOM 678 N N . LYS A 1 91 ? 14.216 1.014 3.819 1.00 95.69 91 LYS A N 1
ATOM 679 C CA . LYS A 1 91 ? 15.223 0.605 2.825 1.00 95.69 91 LYS A CA 1
ATOM 680 C C . LYS A 1 91 ? 14.597 0.018 1.556 1.00 95.69 91 LYS A C 1
ATOM 682 O O . LYS A 1 91 ? 15.044 0.366 0.471 1.00 95.69 91 LYS A O 1
ATOM 687 N N . GLY A 1 92 ? 13.571 -0.826 1.685 1.00 94.75 92 GLY A N 1
ATOM 688 C CA . GLY A 1 92 ? 12.831 -1.374 0.543 1.00 94.75 92 GLY A CA 1
ATOM 689 C C . GLY A 1 92 ? 12.136 -0.288 -0.285 1.00 94.75 92 GLY A C 1
ATOM 690 O O . GLY A 1 92 ? 12.314 -0.240 -1.497 1.00 94.75 92 GLY A O 1
ATOM 691 N N . CYS A 1 93 ? 11.441 0.650 0.370 1.00 95.88 93 CYS A N 1
ATOM 692 C CA . CYS A 1 93 ? 10.797 1.789 -0.289 1.00 95.88 93 CYS A CA 1
ATOM 693 C C . CYS A 1 93 ? 11.813 2.644 -1.067 1.00 95.88 93 CYS A C 1
ATOM 695 O O . CYS A 1 93 ? 11.580 2.947 -2.232 1.00 95.88 93 CYS A O 1
ATOM 697 N N . ALA A 1 94 ? 12.951 2.990 -0.450 1.00 96.75 94 ALA A N 1
ATOM 698 C CA . ALA A 1 94 ? 14.002 3.783 -1.096 1.00 96.75 94 ALA A CA 1
ATOM 699 C C . ALA A 1 94 ? 14.687 3.029 -2.253 1.00 96.75 94 ALA A C 1
ATOM 701 O O . ALA A 1 94 ? 15.085 3.634 -3.243 1.00 96.75 94 ALA A O 1
ATOM 702 N N . ALA A 1 95 ? 14.803 1.700 -2.160 1.00 95.56 95 ALA A N 1
ATOM 703 C CA . ALA A 1 95 ? 15.256 0.883 -3.281 1.00 95.56 95 ALA A CA 1
ATOM 704 C C . ALA A 1 95 ? 14.234 0.878 -4.431 1.00 95.56 95 ALA A C 1
ATOM 706 O O . ALA A 1 95 ? 14.644 0.922 -5.584 1.00 95.56 95 ALA A O 1
ATOM 707 N N . ALA A 1 96 ? 12.927 0.883 -4.139 1.00 95.38 96 ALA A N 1
ATOM 708 C CA . ALA A 1 96 ? 11.890 0.961 -5.169 1.00 95.38 96 ALA A CA 1
ATOM 709 C C . ALA A 1 96 ? 11.866 2.336 -5.860 1.00 95.38 96 ALA A C 1
ATOM 711 O O . ALA A 1 96 ? 11.810 2.399 -7.085 1.00 95.38 96 ALA A O 1
ATOM 712 N N . GLU A 1 97 ? 11.997 3.422 -5.091 1.00 96.31 97 GLU A N 1
ATOM 713 C CA . GLU A 1 97 ? 12.203 4.779 -5.617 1.00 96.31 97 GLU A CA 1
ATOM 714 C C . GLU A 1 97 ? 13.441 4.845 -6.525 1.00 96.31 97 GLU A C 1
ATOM 716 O O . GLU A 1 97 ? 13.357 5.369 -7.636 1.00 96.31 97 GLU A O 1
ATOM 721 N N . LYS A 1 98 ? 14.564 4.235 -6.111 1.00 94.56 98 LYS A N 1
ATOM 722 C CA . LYS A 1 98 ? 15.767 4.149 -6.951 1.00 94.56 98 LYS A CA 1
ATOM 723 C C . LYS A 1 98 ? 15.514 3.373 -8.244 1.00 94.56 98 LYS A C 1
ATOM 725 O O . LYS A 1 98 ? 15.868 3.879 -9.298 1.00 94.56 98 LYS A O 1
ATOM 730 N N . THR A 1 99 ? 14.875 2.202 -8.201 1.00 91.62 99 THR A N 1
ATOM 731 C CA . THR A 1 99 ? 14.565 1.438 -9.423 1.00 91.62 99 THR A CA 1
ATOM 732 C C . THR A 1 99 ? 13.665 2.226 -10.381 1.00 91.62 99 THR A C 1
ATOM 734 O O . THR A 1 99 ? 13.843 2.126 -11.590 1.00 91.62 99 THR A O 1
ATOM 737 N N . ALA A 1 100 ? 12.747 3.061 -9.881 1.00 93.56 100 ALA A N 1
ATOM 738 C CA . ALA A 1 100 ? 11.952 3.949 -10.732 1.00 93.56 100 ALA A CA 1
ATOM 739 C C . ALA A 1 100 ? 12.753 5.114 -11.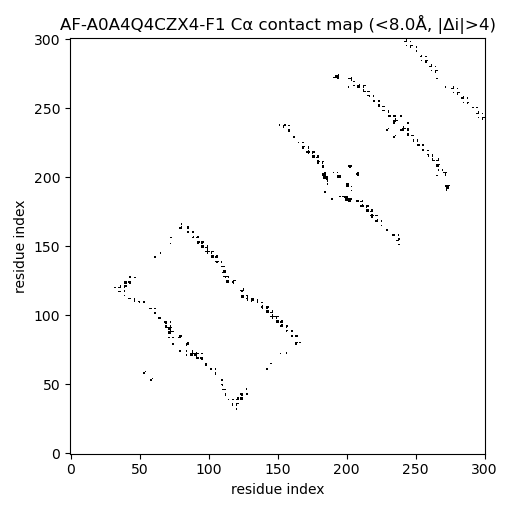351 1.00 93.56 100 ALA A C 1
ATOM 741 O O . ALA A 1 100 ? 12.372 5.626 -12.405 1.00 93.56 100 ALA A O 1
ATOM 742 N N . ALA A 1 101 ? 13.834 5.559 -10.704 1.00 91.94 101 ALA A N 1
ATOM 743 C CA . ALA A 1 101 ? 14.782 6.513 -11.280 1.00 91.94 101 ALA A CA 1
ATOM 744 C C . ALA A 1 101 ? 15.687 5.826 -12.317 1.00 91.94 101 ALA A C 1
ATOM 746 O O . ALA A 1 101 ? 15.667 6.225 -13.476 1.00 91.94 101 ALA A O 1
ATOM 747 N N . ASP A 1 102 ? 16.346 4.722 -11.937 1.00 88.12 102 ASP A N 1
ATOM 748 C CA . ASP A 1 102 ? 17.190 3.897 -12.816 1.00 88.12 102 ASP A CA 1
ATOM 749 C C . ASP A 1 102 ? 16.436 3.503 -14.110 1.00 88.12 102 ASP A C 1
ATOM 751 O O . ASP A 1 102 ? 17.002 3.509 -15.202 1.00 88.12 102 ASP A O 1
ATOM 755 N N . ALA A 1 103 ? 15.133 3.201 -14.008 1.00 86.69 103 ALA A N 1
ATOM 756 C CA . ALA A 1 103 ? 14.293 2.881 -15.158 1.00 86.69 103 ALA A CA 1
ATOM 757 C C . ALA A 1 103 ? 14.006 4.083 -16.075 1.00 86.69 103 ALA A C 1
ATOM 759 O O . ALA A 1 103 ? 13.918 3.898 -17.282 1.00 86.69 103 ALA A O 1
ATOM 760 N N . ARG A 1 104 ? 13.886 5.305 -15.545 1.00 89.25 104 ARG A N 1
ATOM 761 C CA . ARG A 1 104 ? 13.704 6.518 -16.365 1.00 89.25 104 ARG A CA 1
ATOM 762 C C . ARG A 1 104 ? 14.992 6.980 -17.033 1.00 89.25 104 ARG A C 1
ATOM 764 O O . ARG A 1 104 ? 14.934 7.422 -18.174 1.00 89.25 104 ARG A O 1
ATOM 771 N N . ASP A 1 105 ? 16.136 6.800 -16.384 1.00 86.06 105 ASP A N 1
ATOM 772 C CA . ASP A 1 105 ? 17.434 7.059 -17.015 1.00 86.06 105 ASP A CA 1
ATOM 773 C C . ASP A 1 105 ? 17.649 6.088 -18.200 1.00 86.06 105 ASP A C 1
ATOM 775 O O . ASP A 1 105 ? 18.042 6.486 -19.295 1.00 86.06 105 ASP A O 1
ATOM 779 N N . ALA A 1 106 ? 17.248 4.819 -18.053 1.00 77.12 106 ALA A N 1
ATOM 780 C CA . ALA A 1 106 ? 17.248 3.863 -19.164 1.00 77.12 106 ALA A CA 1
ATOM 781 C C . ALA A 1 106 ? 16.211 4.173 -20.273 1.00 77.12 106 ALA A C 1
ATOM 783 O O . ALA A 1 106 ? 16.352 3.666 -21.385 1.00 77.12 106 ALA A O 1
ATOM 784 N N . GLU A 1 107 ? 15.179 4.990 -20.010 1.00 80.25 107 GLU A N 1
ATOM 785 C CA . GLU A 1 107 ? 14.238 5.500 -21.026 1.00 80.25 107 GLU A CA 1
ATOM 786 C C . GLU A 1 107 ? 14.876 6.620 -21.873 1.00 80.25 107 GLU A C 1
ATOM 788 O O . GLU A 1 107 ? 14.652 6.675 -23.088 1.00 80.25 107 GLU A O 1
ATOM 793 N N . SER A 1 108 ? 15.681 7.501 -21.260 1.00 74.88 108 SER A N 1
ATOM 794 C CA . SER A 1 108 ? 16.324 8.630 -21.955 1.00 74.88 108 SER A CA 1
ATOM 795 C C . SER A 1 108 ? 17.520 8.230 -22.813 1.00 74.88 108 SER A C 1
ATOM 797 O O . SER A 1 108 ? 17.755 8.847 -23.853 1.00 74.88 108 SER A O 1
ATOM 799 N N . ASP A 1 109 ? 18.254 7.202 -22.395 1.00 80.94 109 ASP A N 1
ATOM 800 C CA . ASP A 1 109 ? 19.609 6.930 -22.883 1.00 80.94 109 ASP A CA 1
ATOM 801 C C . ASP A 1 109 ? 19.680 5.925 -24.049 1.00 80.94 109 ASP A C 1
ATOM 803 O O . ASP A 1 109 ? 20.767 5.644 -24.559 1.00 80.94 109 ASP A O 1
ATOM 807 N N . VAL A 1 110 ? 18.543 5.378 -24.499 1.00 82.12 110 VAL A N 1
ATOM 808 C CA . VAL A 1 110 ? 18.506 4.336 -25.542 1.00 82.12 110 VAL A CA 1
ATOM 809 C C . VAL A 1 110 ? 19.084 4.852 -26.874 1.00 82.12 110 VAL A C 1
ATOM 811 O O . VAL A 1 110 ? 18.501 5.771 -27.466 1.00 82.12 110 VAL A O 1
ATOM 814 N N . PRO A 1 111 ? 20.158 4.241 -27.417 1.00 86.75 111 PRO A N 1
ATOM 815 C CA . PRO A 1 111 ? 20.738 4.654 -28.690 1.00 86.75 111 PRO A CA 1
ATOM 816 C C . PRO A 1 111 ? 19.733 4.571 -29.843 1.00 86.75 111 PRO A C 1
ATOM 818 O O . PRO A 1 111 ? 18.989 3.598 -29.975 1.00 86.75 111 PRO A O 1
ATOM 821 N N . THR A 1 112 ? 19.749 5.581 -30.711 1.00 87.62 112 THR A N 1
ATOM 822 C CA . THR A 1 112 ? 18.928 5.664 -31.930 1.00 87.62 112 THR A CA 1
ATOM 823 C C . THR A 1 112 ? 19.772 6.160 -33.097 1.00 87.62 112 THR A C 1
ATOM 825 O O . THR A 1 112 ? 20.739 6.900 -32.906 1.00 87.62 112 THR A O 1
ATOM 828 N N . VAL A 1 113 ? 19.408 5.778 -34.322 1.00 88.62 113 VAL A N 1
ATOM 829 C CA . VAL A 1 113 ? 20.034 6.299 -35.541 1.00 88.62 113 VAL A CA 1
ATOM 830 C C . VAL A 1 113 ? 18.961 6.728 -36.533 1.00 88.62 113 VAL A C 1
ATOM 832 O O . VAL A 1 113 ? 17.952 6.060 -36.711 1.00 88.62 113 VAL A O 1
ATOM 835 N N . SER A 1 114 ? 19.164 7.872 -37.186 1.00 86.62 114 SER A N 1
ATOM 836 C CA . SER A 1 114 ? 18.266 8.353 -38.238 1.00 86.62 114 SER A CA 1
ATOM 837 C C . SER A 1 114 ? 18.941 8.214 -39.592 1.00 86.62 114 SER A C 1
ATOM 839 O O . SER A 1 114 ? 20.080 8.653 -39.771 1.00 86.62 114 SER A O 1
ATOM 841 N N . ALA A 1 115 ? 18.225 7.651 -40.563 1.00 81.00 115 ALA A N 1
ATOM 842 C CA . ALA A 1 115 ? 18.756 7.476 -41.907 1.00 81.00 115 ALA A CA 1
ATOM 843 C C . ALA A 1 115 ? 18.899 8.806 -42.672 1.00 81.00 115 ALA A C 1
ATOM 845 O O . ALA A 1 115 ? 19.797 8.959 -43.508 1.00 81.00 115 ALA A O 1
ATOM 846 N N . GLY A 1 116 ? 18.035 9.786 -42.378 1.00 79.19 116 GLY A N 1
ATOM 847 C CA . GLY A 1 116 ? 18.027 11.097 -43.032 1.00 79.19 116 GLY A CA 1
ATOM 848 C C . GLY A 1 116 ? 18.049 11.006 -44.571 1.00 79.19 116 GLY A C 1
ATOM 849 O O . GLY A 1 116 ? 17.551 10.036 -45.146 1.00 79.19 116 GLY A O 1
ATOM 850 N N . PRO A 1 117 ? 18.659 11.977 -45.280 1.00 73.06 117 PRO A N 1
ATOM 851 C CA . PRO A 1 117 ? 18.810 11.893 -46.736 1.00 73.06 117 PRO A CA 1
ATOM 852 C C . PRO A 1 117 ? 19.812 10.809 -47.183 1.00 73.06 117 PRO A C 1
ATOM 854 O O . PRO A 1 117 ? 19.759 10.358 -48.326 1.00 73.06 117 PRO A O 1
ATOM 857 N N . PHE A 1 118 ? 20.711 10.357 -46.299 1.00 75.56 118 PHE A N 1
ATOM 858 C CA . PHE A 1 118 ? 21.724 9.338 -46.607 1.00 75.56 118 PHE A CA 1
ATOM 859 C C . PHE A 1 118 ? 21.149 7.911 -46.653 1.00 75.56 118 PHE A C 1
ATOM 861 O O . PHE A 1 118 ? 21.714 7.049 -47.325 1.00 75.56 118 PHE A O 1
ATOM 868 N N . GLY A 1 119 ? 19.970 7.679 -46.067 1.00 69.31 119 GLY A N 1
ATOM 869 C CA . GLY A 1 119 ? 19.185 6.448 -46.223 1.00 69.31 119 GLY A CA 1
ATOM 870 C C . GLY A 1 119 ? 18.715 6.164 -47.654 1.00 69.31 119 GLY A C 1
ATOM 871 O O . GLY A 1 119 ? 18.218 5.076 -47.934 1.00 69.31 119 GLY A O 1
ATOM 872 N N . LEU A 1 120 ? 18.861 7.114 -48.586 1.00 74.06 120 LEU A N 1
ATOM 873 C CA . LEU A 1 120 ? 18.686 6.884 -50.028 1.00 74.06 120 LEU A CA 1
ATOM 874 C C . LEU A 1 120 ? 19.943 6.290 -50.698 1.00 74.06 120 LEU A C 1
ATOM 876 O O . LEU A 1 120 ? 19.857 5.796 -51.819 1.00 74.06 120 LEU A O 1
ATOM 880 N N . LEU A 1 121 ? 21.099 6.339 -50.026 1.00 77.19 121 LEU A N 1
ATOM 881 C CA . LEU A 1 121 ? 22.411 5.923 -50.541 1.00 77.19 121 LEU A CA 1
ATOM 882 C C . LEU A 1 121 ? 22.881 4.582 -49.939 1.00 77.19 121 LEU A C 1
ATOM 884 O O . LEU A 1 121 ? 23.601 3.823 -50.594 1.00 77.19 121 LEU A O 1
ATOM 888 N N . SER A 1 122 ? 22.424 4.263 -48.724 1.00 83.62 122 SER A N 1
ATOM 889 C CA . SER A 1 122 ? 22.606 2.969 -48.055 1.00 83.62 122 SER A CA 1
ATOM 890 C C . SER A 1 122 ? 21.262 2.393 -47.598 1.00 83.62 122 SER A C 1
ATOM 892 O O . SER A 1 122 ? 20.472 3.085 -46.957 1.00 83.62 122 SER A O 1
ATOM 894 N N . SER A 1 123 ? 21.024 1.117 -47.916 1.00 83.06 123 SER A N 1
ATOM 895 C CA . SER A 1 123 ? 19.950 0.315 -47.317 1.00 83.06 123 SER A CA 1
ATOM 896 C C . SER A 1 123 ? 20.283 -0.047 -45.871 1.00 83.06 123 SER A C 1
ATOM 898 O O . SER A 1 123 ? 19.431 0.112 -45.015 1.00 83.06 123 SER A O 1
ATOM 900 N N . THR A 1 124 ? 21.541 -0.396 -45.577 1.00 82.44 124 THR A N 1
ATOM 901 C CA . THR A 1 124 ? 22.042 -0.726 -44.233 1.00 82.44 124 THR A CA 1
ATOM 902 C C . THR A 1 124 ? 21.695 0.351 -43.207 1.00 82.44 124 THR A C 1
ATOM 904 O O . THR A 1 124 ? 21.231 0.042 -42.116 1.00 82.44 124 THR A O 1
ATOM 907 N N . LEU A 1 125 ? 21.870 1.629 -43.566 1.00 80.12 125 LEU A N 1
ATOM 908 C CA . LEU A 1 125 ? 21.525 2.757 -42.697 1.00 80.12 125 LEU A CA 1
ATOM 909 C C . LEU A 1 125 ? 20.010 2.926 -42.511 1.00 80.12 125 LEU A C 1
ATOM 911 O O . LEU A 1 125 ? 19.577 3.398 -41.464 1.00 80.12 125 LEU A O 1
ATOM 915 N N . ARG A 1 126 ? 19.205 2.564 -43.516 1.00 85.88 126 ARG A N 1
ATOM 916 C CA . ARG A 1 126 ? 17.742 2.590 -43.419 1.00 85.88 126 ARG A CA 1
ATOM 917 C C . ARG A 1 126 ? 17.250 1.467 -42.513 1.00 85.88 126 ARG A C 1
ATOM 919 O O . ARG A 1 126 ? 16.602 1.753 -41.520 1.00 85.88 126 ARG A O 1
ATOM 926 N N . ASP A 1 127 ? 17.675 0.239 -42.789 1.00 84.50 127 ASP A N 1
ATOM 927 C CA . ASP A 1 127 ? 17.328 -0.948 -42.009 1.00 84.50 127 ASP A CA 1
ATOM 928 C C . ASP A 1 127 ? 17.763 -0.784 -40.537 1.00 84.50 127 ASP A C 1
ATOM 930 O O . ASP A 1 127 ? 17.027 -1.148 -39.620 1.00 84.50 127 ASP A O 1
ATOM 934 N N . ALA A 1 128 ? 18.932 -0.173 -40.291 1.00 82.88 128 ALA A N 1
ATOM 935 C CA . ALA A 1 128 ? 19.405 0.167 -38.949 1.00 82.88 128 ALA A CA 1
ATOM 936 C C . ALA A 1 128 ? 18.582 1.278 -38.276 1.00 82.88 128 ALA A C 1
ATOM 938 O O . ALA A 1 128 ? 18.355 1.196 -37.072 1.00 82.88 128 ALA A O 1
ATOM 939 N N . ALA A 1 129 ? 18.125 2.291 -39.020 1.00 85.50 129 ALA A N 1
ATOM 940 C CA . ALA A 1 129 ? 17.263 3.340 -38.478 1.00 85.50 129 ALA A CA 1
ATOM 941 C C . ALA A 1 129 ? 15.897 2.783 -38.068 1.00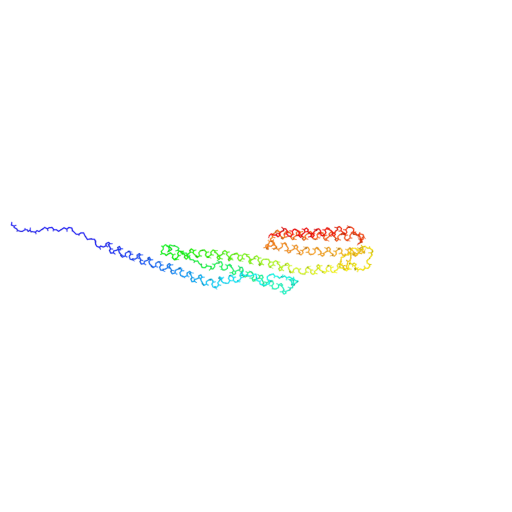 85.50 129 ALA A C 1
ATOM 943 O O . ALA A 1 129 ? 15.527 2.938 -36.904 1.00 85.50 129 ALA A O 1
ATOM 944 N N . ASP A 1 130 ? 15.234 2.055 -38.971 1.00 85.38 130 ASP A N 1
ATOM 945 C CA . ASP A 1 130 ? 13.941 1.403 -38.740 1.00 85.38 130 ASP A CA 1
ATOM 946 C C . ASP A 1 130 ? 14.038 0.445 -37.528 1.00 85.38 130 ASP A C 1
ATOM 948 O O . ASP A 1 130 ? 13.267 0.538 -36.574 1.00 85.38 130 ASP A O 1
ATOM 952 N N . THR A 1 131 ? 15.085 -0.394 -37.486 1.00 81.44 131 THR A N 1
ATOM 953 C CA . THR A 1 131 ? 15.375 -1.284 -36.341 1.00 81.44 131 THR A CA 1
ATOM 954 C C . THR A 1 131 ? 15.644 -0.508 -35.044 1.00 81.44 131 THR A C 1
ATOM 956 O O . THR A 1 131 ? 15.300 -0.980 -33.957 1.00 81.44 131 THR A O 1
ATOM 959 N N . SER A 1 132 ? 16.285 0.664 -35.117 1.00 86.88 132 SER A N 1
ATOM 960 C CA . SER A 1 132 ? 16.574 1.478 -33.931 1.00 86.88 132 SER A CA 1
ATOM 961 C C . SER A 1 132 ? 15.330 2.156 -33.367 1.00 86.88 132 SER A C 1
ATOM 963 O O . SER A 1 132 ? 15.222 2.267 -32.148 1.00 86.88 132 SER A O 1
ATOM 965 N N . GLU A 1 133 ? 14.385 2.551 -34.223 1.00 85.94 133 GLU A N 1
ATOM 966 C CA . GLU A 1 133 ? 13.096 3.119 -33.825 1.00 85.94 133 GLU A CA 1
ATOM 967 C C . GLU A 1 133 ? 12.255 2.057 -33.105 1.00 85.94 133 GLU A C 1
ATOM 969 O O . GLU A 1 133 ? 11.919 2.246 -31.935 1.00 85.94 133 GLU A O 1
ATOM 974 N N . GLU A 1 134 ? 12.059 0.880 -33.718 1.00 81.75 134 GLU A N 1
ATOM 975 C CA . GLU A 1 134 ? 11.332 -0.247 -33.104 1.00 81.75 134 GLU A CA 1
ATOM 976 C C . GLU A 1 134 ? 11.907 -0.649 -31.733 1.00 81.75 134 GLU A C 1
ATOM 978 O O . GLU A 1 134 ? 11.167 -0.864 -30.767 1.00 81.75 134 GLU A O 1
ATOM 983 N N . ARG A 1 135 ? 13.241 -0.735 -31.621 1.00 80.12 135 ARG A N 1
ATOM 984 C CA . ARG A 1 135 ? 13.918 -1.067 -30.356 1.00 80.12 135 ARG A CA 1
ATOM 985 C C . ARG A 1 135 ? 13.797 0.047 -29.325 1.00 80.12 135 ARG A C 1
ATOM 987 O O . ARG A 1 135 ? 13.577 -0.250 -28.153 1.00 80.12 135 ARG A O 1
ATOM 994 N N . SER A 1 136 ? 13.953 1.306 -29.736 1.00 83.31 136 SER A N 1
ATOM 995 C CA . SER A 1 136 ? 13.860 2.447 -28.825 1.00 83.31 136 SER A CA 1
ATOM 996 C C . SER A 1 136 ? 12.461 2.557 -28.235 1.00 83.31 136 SER A C 1
ATOM 998 O O . SER A 1 136 ? 12.332 2.691 -27.021 1.00 83.31 136 SER A O 1
ATOM 1000 N N . ASP A 1 137 ? 11.422 2.399 -29.055 1.00 84.31 137 ASP A N 1
ATOM 1001 C CA . ASP A 1 137 ? 10.031 2.421 -28.605 1.00 84.31 137 ASP A CA 1
ATOM 1002 C C . ASP A 1 137 ? 9.709 1.253 -27.666 1.00 84.31 137 ASP A C 1
ATOM 1004 O O . ASP A 1 137 ? 9.098 1.459 -26.615 1.00 84.31 137 ASP A O 1
ATOM 1008 N N . ALA A 1 138 ? 10.173 0.037 -27.981 1.00 80.69 138 ALA A N 1
ATOM 1009 C CA . ALA A 1 138 ? 9.985 -1.127 -27.116 1.00 80.69 138 ALA A CA 1
ATOM 1010 C C . ALA A 1 138 ? 10.668 -0.958 -25.745 1.00 80.69 138 ALA A C 1
ATOM 1012 O O . ALA A 1 138 ? 10.052 -1.226 -24.708 1.00 80.69 138 ALA A O 1
ATOM 1013 N N . VAL A 1 139 ? 11.919 -0.478 -25.724 1.00 84.06 139 VAL A N 1
ATOM 1014 C CA . VAL A 1 139 ? 12.654 -0.211 -24.478 1.00 84.06 139 VAL A CA 1
ATOM 1015 C C . VAL A 1 139 ? 11.991 0.916 -23.694 1.00 84.06 139 VAL A C 1
ATOM 1017 O O . VAL A 1 139 ? 11.728 0.729 -22.510 1.00 84.06 139 VAL A O 1
ATOM 1020 N N . LYS A 1 140 ? 11.655 2.046 -24.327 1.00 83.50 140 LYS A N 1
ATOM 1021 C CA . LYS A 1 140 ? 11.000 3.184 -23.661 1.00 83.50 140 LYS A CA 1
ATOM 1022 C C . LYS A 1 140 ? 9.653 2.800 -23.065 1.00 83.50 140 LYS A C 1
ATOM 1024 O O . LYS A 1 140 ? 9.379 3.128 -21.914 1.00 83.50 140 LYS A O 1
ATOM 1029 N N . ALA A 1 141 ? 8.831 2.047 -23.798 1.00 82.50 141 ALA A N 1
ATOM 1030 C CA . ALA A 1 141 ? 7.552 1.553 -23.296 1.00 82.50 141 ALA A CA 1
ATOM 1031 C C . ALA A 1 141 ? 7.724 0.645 -22.064 1.00 82.50 141 ALA A C 1
ATOM 1033 O O . ALA A 1 141 ? 6.971 0.776 -21.095 1.00 82.50 141 ALA A O 1
ATOM 1034 N N . TYR A 1 142 ? 8.726 -0.242 -22.070 1.00 82.69 142 TYR A N 1
ATOM 1035 C CA . TYR A 1 142 ? 9.053 -1.083 -20.918 1.00 82.69 142 TYR A CA 1
ATOM 1036 C C . TYR A 1 142 ? 9.584 -0.263 -19.733 1.00 82.69 142 TYR A C 1
ATOM 1038 O O . TYR A 1 142 ? 9.080 -0.397 -18.620 1.00 82.69 142 TYR A O 1
ATOM 1046 N N . ALA A 1 143 ? 10.570 0.598 -19.979 1.00 83.81 143 ALA A N 1
ATOM 1047 C CA . ALA A 1 143 ? 11.260 1.429 -18.999 1.00 83.81 143 ALA A CA 1
ATOM 1048 C C . ALA A 1 143 ? 10.289 2.371 -18.271 1.00 83.81 143 ALA A C 1
ATOM 1050 O O . ALA A 1 143 ? 10.184 2.335 -17.042 1.00 83.81 143 ALA A O 1
ATOM 1051 N N . LYS A 1 144 ? 9.459 3.094 -19.032 1.00 89.12 144 LYS A N 1
ATOM 1052 C CA . LYS A 1 144 ? 8.359 3.907 -18.511 1.00 89.12 144 LYS A CA 1
ATOM 1053 C C . LYS A 1 144 ? 7.401 3.089 -17.649 1.00 89.12 144 LYS A C 1
ATOM 1055 O O . LYS A 1 144 ? 7.037 3.507 -16.550 1.00 89.12 144 LYS A O 1
ATOM 1060 N N . ARG A 1 145 ? 6.988 1.906 -18.122 1.00 87.00 145 ARG A N 1
ATOM 1061 C CA . ARG A 1 145 ? 6.042 1.061 -17.381 1.00 87.00 145 ARG A CA 1
ATOM 1062 C C . ARG A 1 145 ? 6.650 0.504 -16.095 1.00 87.00 145 ARG A C 1
ATOM 1064 O O . ARG A 1 145 ? 5.945 0.394 -15.093 1.00 87.00 145 ARG A O 1
ATOM 1071 N N . ALA A 1 146 ? 7.938 0.175 -16.107 1.00 85.06 146 ALA A N 1
ATOM 1072 C CA . ALA A 1 146 ? 8.676 -0.204 -14.914 1.00 85.06 146 ALA A CA 1
ATOM 1073 C C . ALA A 1 146 ? 8.737 0.962 -13.918 1.00 85.06 146 ALA A C 1
ATOM 1075 O O . ALA A 1 146 ? 8.391 0.768 -12.754 1.00 85.06 146 ALA A O 1
ATOM 1076 N N . ALA A 1 147 ? 9.067 2.176 -14.370 1.00 91.06 147 ALA A N 1
ATOM 1077 C CA . ALA A 1 147 ? 9.066 3.364 -13.523 1.00 91.06 147 ALA A CA 1
ATOM 1078 C C . ALA A 1 147 ? 7.698 3.601 -12.858 1.00 91.06 147 ALA A C 1
ATOM 1080 O O . ALA A 1 147 ? 7.632 3.652 -11.633 1.00 91.06 147 ALA A O 1
ATOM 1081 N N . GLU A 1 148 ? 6.601 3.617 -13.629 1.00 91.25 148 GLU A N 1
ATOM 1082 C CA . GLU A 1 148 ? 5.226 3.743 -13.106 1.00 91.25 148 GLU A CA 1
ATOM 1083 C C . GLU A 1 148 ? 4.910 2.700 -12.013 1.00 91.25 148 GLU A C 1
ATOM 1085 O O . GLU A 1 148 ? 4.338 3.021 -10.968 1.00 91.25 148 GLU A O 1
ATOM 1090 N N . VAL A 1 149 ? 5.282 1.433 -12.237 1.00 89.81 149 VAL A N 1
ATOM 1091 C CA . VAL A 1 149 ? 5.038 0.339 -11.283 1.00 89.81 149 VAL A CA 1
ATOM 1092 C C . VAL A 1 149 ? 5.865 0.513 -10.009 1.00 89.81 149 VAL A C 1
ATOM 1094 O O . VAL A 1 149 ? 5.336 0.340 -8.910 1.00 89.81 149 VAL A O 1
ATOM 1097 N N . TYR A 1 150 ? 7.141 0.877 -10.126 1.00 93.00 150 TYR A N 1
ATOM 1098 C CA . TYR A 1 150 ? 8.023 1.048 -8.973 1.00 93.00 150 TYR A CA 1
ATOM 1099 C C . TYR A 1 150 ? 7.721 2.330 -8.176 1.00 93.00 150 TYR A C 1
ATOM 1101 O O . TYR A 1 150 ? 7.836 2.314 -6.949 1.00 93.00 150 TYR A O 1
ATOM 1109 N N . GLU A 1 151 ? 7.210 3.390 -8.812 1.00 95.00 151 GLU A N 1
ATOM 1110 C CA . GLU A 1 151 ? 6.630 4.550 -8.118 1.00 95.00 151 GLU A CA 1
ATOM 1111 C C . GLU A 1 151 ? 5.365 4.194 -7.336 1.00 95.00 151 GLU A C 1
ATOM 1113 O O . GLU A 1 151 ? 5.194 4.639 -6.196 1.00 95.00 151 GLU A O 1
ATOM 1118 N N . GLN A 1 152 ? 4.489 3.358 -7.903 1.00 94.12 152 GLN A N 1
ATOM 1119 C CA . GLN A 1 152 ? 3.308 2.885 -7.184 1.00 94.12 152 GLN A CA 1
ATOM 1120 C C . GLN A 1 152 ? 3.707 2.019 -5.981 1.00 94.12 152 GLN A C 1
ATOM 1122 O O . GLN A 1 152 ? 3.197 2.226 -4.880 1.00 94.12 152 GLN A O 1
ATOM 1127 N N . ILE A 1 153 ? 4.679 1.115 -6.153 1.00 93.62 153 ILE A N 1
ATOM 1128 C CA . ILE A 1 153 ? 5.260 0.318 -5.061 1.00 93.62 153 ILE A CA 1
ATOM 1129 C C . ILE A 1 153 ? 5.851 1.229 -3.975 1.00 93.62 153 ILE A C 1
ATOM 1131 O O . ILE A 1 153 ? 5.589 1.012 -2.791 1.00 93.62 153 ILE A O 1
ATOM 1135 N N . HIS A 1 154 ? 6.612 2.262 -4.351 1.00 95.38 154 HIS A N 1
ATOM 1136 C CA . HIS A 1 154 ? 7.162 3.242 -3.412 1.00 95.38 154 HIS A CA 1
ATOM 1137 C C . HIS A 1 154 ? 6.050 3.950 -2.617 1.00 95.38 154 HIS A C 1
ATOM 1139 O O . HIS A 1 154 ? 6.096 3.984 -1.384 1.00 95.38 154 HIS A O 1
ATOM 1145 N N . THR A 1 155 ? 5.015 4.433 -3.308 1.00 94.25 155 THR A N 1
ATOM 1146 C CA . THR A 1 155 ? 3.857 5.130 -2.722 1.00 94.25 155 THR A CA 1
ATOM 1147 C C . THR A 1 155 ? 3.115 4.243 -1.717 1.00 94.25 155 THR A C 1
ATOM 1149 O O . THR A 1 155 ? 2.886 4.637 -0.567 1.00 94.25 155 THR A O 1
ATOM 1152 N N . ASP A 1 156 ? 2.824 3.000 -2.103 1.00 92.44 156 ASP A N 1
ATOM 1153 C CA . ASP A 1 156 ? 2.195 1.989 -1.249 1.00 92.44 156 ASP A CA 1
ATOM 1154 C C . ASP A 1 156 ? 3.061 1.657 -0.024 1.00 92.44 156 ASP A C 1
ATOM 1156 O O . ASP A 1 156 ? 2.556 1.488 1.088 1.00 92.44 156 ASP A O 1
ATOM 1160 N N . CYS A 1 157 ? 4.378 1.563 -0.216 1.00 92.31 157 CYS A N 1
ATOM 1161 C CA . CYS A 1 157 ? 5.361 1.249 0.818 1.00 92.31 157 CYS A CA 1
ATOM 1162 C C . CYS A 1 157 ? 5.453 2.371 1.870 1.00 92.31 157 CYS A C 1
ATOM 1164 O O . CYS A 1 157 ? 5.374 2.109 3.076 1.00 92.31 157 CYS A O 1
ATOM 1166 N N . VAL A 1 158 ? 5.514 3.636 1.436 1.00 92.56 158 VAL A N 1
ATOM 1167 C CA . VAL A 1 158 ? 5.502 4.816 2.318 1.00 92.56 158 VAL A CA 1
ATOM 1168 C C . VAL A 1 158 ? 4.194 4.906 3.109 1.00 92.56 158 VAL A C 1
ATOM 1170 O O . VAL A 1 158 ? 4.224 5.119 4.329 1.00 92.56 158 VAL A O 1
ATOM 1173 N N . TRP A 1 159 ? 3.048 4.681 2.459 1.00 91.38 159 TRP A N 1
ATOM 1174 C CA . TRP A 1 159 ? 1.755 4.660 3.145 1.00 91.38 159 TRP A CA 1
ATOM 1175 C C . TRP A 1 159 ? 1.663 3.510 4.162 1.00 91.38 159 TRP A C 1
ATOM 1177 O O . TRP A 1 159 ? 1.258 3.729 5.308 1.00 91.38 159 TRP A O 1
ATOM 1187 N N . ASN A 1 160 ? 2.132 2.308 3.809 1.00 88.94 160 ASN A N 1
ATOM 1188 C CA . ASN A 1 160 ? 2.186 1.162 4.721 1.00 88.94 160 ASN A CA 1
ATOM 1189 C C . ASN A 1 160 ? 3.082 1.424 5.941 1.00 88.94 160 ASN A C 1
ATOM 1191 O O . ASN A 1 160 ? 2.713 1.063 7.061 1.00 88.94 160 ASN A O 1
ATOM 1195 N N . ILE A 1 161 ? 4.216 2.116 5.782 1.00 89.25 161 ILE A N 1
ATOM 1196 C CA . ILE A 1 161 ? 5.036 2.559 6.920 1.00 89.25 161 ILE A CA 1
ATOM 1197 C C . ILE A 1 161 ? 4.241 3.499 7.833 1.00 89.25 161 ILE A C 1
ATOM 1199 O O . ILE A 1 161 ? 4.307 3.356 9.056 1.00 89.25 161 ILE A O 1
ATOM 1203 N N . ALA A 1 162 ? 3.495 4.460 7.281 1.00 88.50 162 ALA A N 1
ATOM 1204 C CA . ALA A 1 162 ? 2.670 5.371 8.075 1.00 88.50 162 ALA A CA 1
ATOM 1205 C C . ALA A 1 162 ? 1.551 4.620 8.823 1.00 88.50 162 ALA A C 1
ATOM 1207 O O . ALA A 1 162 ? 1.343 4.855 10.019 1.00 88.50 162 ALA A O 1
ATOM 1208 N N . PHE A 1 163 ? 0.898 3.664 8.156 1.00 86.75 163 PHE A N 1
ATOM 1209 C CA . PHE A 1 163 ? -0.083 2.758 8.752 1.00 86.75 163 PHE A CA 1
ATOM 1210 C C . PHE A 1 163 ? 0.524 1.950 9.907 1.00 86.75 163 PHE A C 1
ATOM 1212 O O . PHE A 1 163 ? -0.030 1.970 11.009 1.00 86.75 163 PHE A O 1
ATOM 1219 N N . ASN A 1 164 ? 1.682 1.317 9.704 1.00 83.69 164 ASN A N 1
ATOM 1220 C CA . ASN A 1 164 ? 2.383 0.516 10.714 1.00 83.69 164 ASN A CA 1
ATOM 1221 C C . ASN A 1 164 ? 2.926 1.366 11.878 1.00 83.69 164 ASN A C 1
ATOM 1223 O O . ASN A 1 164 ? 2.940 0.911 13.020 1.00 83.69 164 ASN A O 1
ATOM 1227 N N . LYS A 1 165 ? 3.323 2.625 11.637 1.00 83.50 165 LYS A N 1
ATOM 1228 C CA . LYS A 1 165 ? 3.861 3.542 12.663 1.00 83.50 165 LYS A CA 1
ATOM 1229 C C . LYS A 1 165 ? 2.830 4.050 13.679 1.00 83.50 165 LYS A C 1
ATOM 1231 O O . LYS A 1 165 ? 3.249 4.571 14.715 1.00 83.50 165 LYS A O 1
ATOM 1236 N N . ARG A 1 166 ? 1.515 3.858 13.473 1.00 77.62 166 ARG A N 1
ATOM 1237 C CA . ARG A 1 166 ? 0.439 4.332 14.388 1.00 77.62 166 ARG A CA 1
ATOM 1238 C C . ARG A 1 166 ? 0.488 3.772 15.825 1.00 77.62 166 ARG A C 1
ATOM 1240 O O . ARG A 1 166 ? -0.304 4.180 16.674 1.00 77.62 166 ARG A O 1
ATOM 1247 N N . THR A 1 167 ? 1.435 2.873 16.098 1.00 67.56 167 THR A N 1
ATOM 1248 C CA . THR A 1 167 ? 1.735 2.202 17.375 1.00 67.56 167 THR A CA 1
ATOM 1249 C C . THR A 1 167 ? 1.557 3.033 18.651 1.00 67.56 167 THR A C 1
ATOM 1251 O O . THR A 1 167 ? 1.194 2.472 19.681 1.00 67.56 167 THR A O 1
ATOM 1254 N N . ALA A 1 168 ? 1.832 4.342 18.646 1.00 66.12 168 ALA A N 1
ATOM 1255 C CA . ALA A 1 168 ? 1.735 5.176 19.845 1.00 66.12 168 ALA A CA 1
ATOM 1256 C C . ALA A 1 168 ? 0.286 5.316 20.340 1.00 66.12 168 ALA A C 1
ATOM 1258 O O . ALA A 1 168 ? 0.021 5.174 21.535 1.00 66.12 168 ALA A O 1
ATOM 1259 N N . ASP A 1 169 ? -0.658 5.537 19.424 1.00 70.69 169 ASP A N 1
ATOM 1260 C CA . ASP A 1 169 ? -2.074 5.661 19.762 1.00 70.69 169 ASP A CA 1
ATOM 1261 C C . ASP A 1 169 ? -2.768 4.294 19.872 1.00 70.69 169 ASP A C 1
ATOM 1263 O O . ASP A 1 169 ? -3.678 4.137 20.682 1.00 70.69 169 ASP A O 1
ATOM 1267 N N . GLU A 1 170 ? -2.258 3.271 19.183 1.00 78.12 170 GLU A N 1
ATOM 1268 C CA . GLU A 1 170 ? -2.644 1.864 19.386 1.00 78.12 170 GLU A CA 1
ATOM 1269 C C . GLU A 1 170 ? -2.230 1.339 20.776 1.00 78.12 170 GLU A C 1
ATOM 1271 O O . GLU A 1 170 ? -2.991 0.641 21.449 1.00 78.12 170 GLU A O 1
ATOM 1276 N N . LYS A 1 171 ? -1.054 1.735 21.286 1.00 83.88 171 LYS A N 1
ATOM 1277 C CA . LYS A 1 171 ? -0.650 1.475 22.681 1.00 83.88 171 LYS A CA 1
ATOM 1278 C C . LYS A 1 171 ? -1.593 2.162 23.671 1.00 83.88 171 LYS A C 1
ATOM 1280 O O . LYS A 1 171 ? -1.906 1.579 24.709 1.00 83.88 171 LYS A O 1
ATOM 1285 N N . ARG A 1 172 ? -2.068 3.375 23.358 1.00 86.75 172 ARG A N 1
ATOM 1286 C CA . ARG A 1 172 ? -3.036 4.116 24.187 1.00 86.75 172 ARG A CA 1
ATOM 1287 C C . ARG A 1 172 ? -4.414 3.445 24.195 1.00 86.75 172 ARG A C 1
ATOM 1289 O O . ARG A 1 172 ? -4.961 3.260 25.280 1.00 86.75 172 ARG A O 1
ATOM 1296 N N . SER A 1 173 ? -4.960 3.025 23.050 1.00 88.62 173 SER A N 1
ATOM 1297 C CA . SER A 1 173 ? -6.236 2.291 23.016 1.00 88.62 173 SER A CA 1
ATOM 1298 C C . SER A 1 173 ? -6.115 0.915 23.677 1.00 88.62 173 SER A C 1
ATOM 1300 O O . SER A 1 173 ? -6.940 0.574 24.522 1.00 88.62 173 SER A O 1
ATOM 1302 N N . THR A 1 174 ? -5.018 0.188 23.446 1.00 88.81 174 THR A N 1
ATOM 1303 C CA . THR A 1 174 ? -4.685 -1.058 24.165 1.00 88.81 174 THR A CA 1
ATOM 1304 C C . THR A 1 174 ? -4.647 -0.861 25.684 1.00 88.81 174 THR A C 1
ATOM 1306 O O . THR A 1 174 ? -5.181 -1.682 26.433 1.00 88.81 174 THR A O 1
ATOM 1309 N N . ALA A 1 175 ? -4.051 0.232 26.171 1.00 92.75 175 ALA A N 1
ATOM 1310 C CA . ALA A 1 175 ? -4.042 0.562 27.596 1.00 92.75 175 ALA A CA 1
ATOM 1311 C C . ALA A 1 175 ? -5.452 0.874 28.134 1.00 92.75 175 ALA A C 1
ATOM 1313 O O . ALA A 1 175 ? -5.775 0.472 29.254 1.00 92.75 175 ALA A O 1
ATOM 1314 N N . LEU A 1 176 ? -6.311 1.523 27.339 1.00 94.56 176 LEU A N 1
ATOM 1315 C CA . LEU A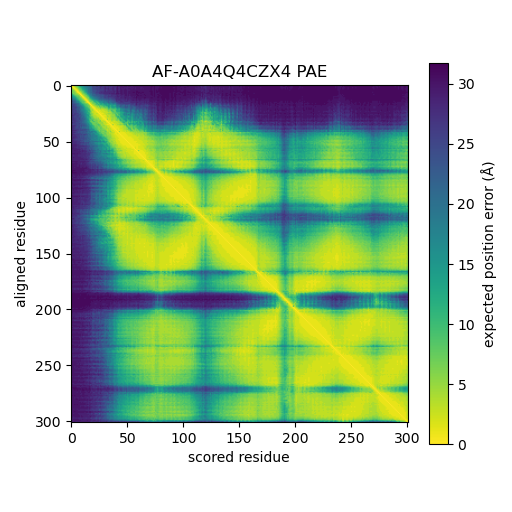 1 176 ? -7.719 1.740 27.682 1.00 94.56 176 LEU A CA 1
ATOM 1316 C C . LEU A 1 176 ? -8.501 0.418 27.739 1.00 94.56 176 LEU A C 1
ATOM 1318 O O . LEU A 1 176 ? -9.180 0.191 28.735 1.00 94.56 176 LEU A O 1
ATOM 1322 N N . TYR A 1 177 ? -8.351 -0.499 26.776 1.00 91.62 177 TYR A N 1
ATOM 1323 C CA . TYR A 1 177 ? -8.987 -1.825 26.847 1.00 91.62 177 TYR A CA 1
ATOM 1324 C C . TYR A 1 177 ? -8.524 -2.620 28.081 1.00 91.62 177 TYR A C 1
ATOM 1326 O O . TYR A 1 177 ? -9.354 -3.164 28.808 1.00 91.62 177 TYR A O 1
ATOM 1334 N N . LYS 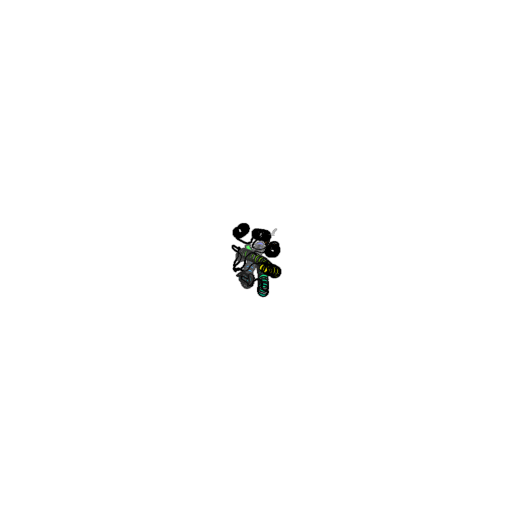A 1 178 ? -7.220 -2.607 28.399 1.00 92.94 178 LYS A N 1
ATOM 1335 C CA . LYS A 1 178 ? -6.683 -3.211 29.637 1.00 92.94 178 LYS A CA 1
ATOM 1336 C C . LYS A 1 178 ? -7.228 -2.554 30.911 1.00 92.94 178 LYS A C 1
ATOM 1338 O O . LYS A 1 178 ? -7.399 -3.234 31.920 1.00 92.94 178 LYS A O 1
ATOM 1343 N N . LYS A 1 179 ? -7.507 -1.245 30.889 1.00 93.81 179 LYS A N 1
ATOM 1344 C CA . LYS A 1 179 ? -8.162 -0.535 31.999 1.00 93.81 179 LYS A CA 1
ATOM 1345 C C . LYS A 1 179 ? -9.643 -0.915 32.107 1.00 93.81 179 LYS A C 1
ATOM 1347 O O . LYS A 1 179 ? -10.108 -1.139 33.218 1.00 93.81 179 LYS A O 1
ATOM 1352 N N . ALA A 1 180 ? -10.356 -1.019 30.984 1.00 91.38 180 ALA A N 1
ATOM 1353 C CA . ALA A 1 180 ? -11.759 -1.427 30.935 1.00 91.38 180 ALA A CA 1
ATOM 1354 C C . ALA A 1 180 ? -11.956 -2.853 31.470 1.00 91.38 180 ALA A C 1
ATOM 1356 O O . ALA A 1 180 ? -12.866 -3.082 32.258 1.00 91.38 180 ALA A O 1
ATOM 1357 N N . ALA A 1 181 ? -11.058 -3.784 31.128 1.00 89.69 181 ALA A N 1
ATOM 1358 C CA . ALA A 1 181 ? -11.115 -5.180 31.567 1.00 89.69 181 ALA A CA 1
ATOM 1359 C C . ALA A 1 181 ? -11.084 -5.377 33.099 1.00 89.69 181 ALA A C 1
ATOM 1361 O O . ALA A 1 181 ? -11.458 -6.441 33.578 1.00 89.69 181 ALA A O 1
ATOM 1362 N N . LYS A 1 182 ? -10.682 -4.362 33.881 1.00 89.69 182 LYS A N 1
ATOM 1363 C CA . LYS A 1 182 ? -10.761 -4.383 35.355 1.00 89.69 182 LYS A CA 1
ATOM 1364 C C . LYS A 1 182 ? -12.188 -4.258 35.904 1.00 89.69 182 LYS A C 1
ATOM 1366 O O . LYS A 1 182 ? -12.385 -4.512 37.084 1.00 89.69 182 LYS A O 1
ATOM 1371 N N . TYR A 1 183 ? -13.138 -3.840 35.068 1.00 88.50 183 TYR A N 1
ATOM 1372 C CA . TYR A 1 183 ? -14.561 -3.668 35.382 1.00 88.50 183 TYR A CA 1
ATOM 1373 C C . TYR A 1 183 ? -15.424 -4.750 34.706 1.00 88.50 183 TYR A C 1
ATOM 1375 O O . TYR A 1 183 ? -16.598 -4.528 34.414 1.00 88.50 183 TYR A O 1
ATOM 1383 N N . LEU A 1 184 ? -14.812 -5.892 34.381 1.00 85.75 184 LEU A N 1
ATOM 1384 C CA . LEU A 1 184 ? -15.489 -7.099 33.924 1.00 85.75 184 LEU A CA 1
ATOM 1385 C C . LEU A 1 184 ? -15.472 -8.132 35.048 1.00 85.75 184 LEU A C 1
ATOM 1387 O O . LEU A 1 184 ? -14.460 -8.285 35.737 1.00 85.75 184 LEU A O 1
ATOM 1391 N N . ASP A 1 185 ? -16.559 -8.886 35.171 1.00 78.38 185 ASP A N 1
ATOM 1392 C CA . ASP A 1 185 ? -16.605 -10.031 36.070 1.00 78.38 185 ASP A CA 1
ATOM 1393 C C . ASP A 1 185 ? -15.779 -11.174 35.459 1.00 78.38 185 ASP A C 1
ATOM 1395 O O . ASP A 1 185 ? -15.833 -11.430 34.251 1.00 78.38 185 ASP A O 1
ATOM 1399 N N . LYS A 1 186 ? -14.998 -11.881 36.284 1.00 69.12 186 LYS A N 1
ATOM 1400 C CA . LYS A 1 186 ? -14.338 -13.123 35.853 1.00 69.12 186 LYS A CA 1
ATOM 1401 C C . LYS A 1 186 ? -15.390 -14.199 35.600 1.00 69.12 186 LYS A C 1
ATOM 1403 O O . LYS A 1 186 ? -16.349 -14.314 36.362 1.00 69.12 186 LYS A O 1
ATOM 1408 N N . ARG A 1 187 ? -15.153 -15.061 34.611 1.00 60.06 187 ARG A N 1
ATOM 1409 C CA . ARG A 1 187 ? -15.946 -16.277 34.405 1.00 60.06 187 ARG A CA 1
ATOM 1410 C C . ARG A 1 187 ? -15.719 -17.261 35.563 1.00 60.06 187 ARG A C 1
ATOM 1412 O O . ARG A 1 187 ? -14.745 -18.005 35.591 1.00 60.06 187 ARG A O 1
ATOM 1419 N N . GLY A 1 188 ? -16.621 -17.213 36.536 1.00 52.31 188 GLY A N 1
ATOM 1420 C CA . GLY A 1 188 ? -16.734 -18.119 37.682 1.00 52.31 188 GLY A CA 1
ATOM 1421 C C . GLY A 1 188 ? -18.216 -18.411 37.947 1.00 52.31 188 GLY A C 1
ATOM 1422 O O . GLY A 1 188 ? -18.993 -18.381 36.992 1.00 52.31 188 GLY A O 1
ATOM 1423 N N . PRO A 1 189 ? -18.655 -18.630 39.202 1.00 43.91 189 PRO A N 1
ATOM 1424 C CA . PRO A 1 189 ? -20.072 -18.587 39.555 1.00 43.91 189 PRO A CA 1
ATOM 1425 C C . PRO A 1 189 ? -20.558 -17.128 39.540 1.00 43.91 189 PRO A C 1
ATOM 1427 O O . PRO A 1 189 ? -20.830 -16.519 40.574 1.00 43.91 189 PRO A O 1
ATOM 1430 N N . THR A 1 190 ? -20.627 -16.548 38.342 1.00 51.38 190 THR A N 1
ATOM 1431 C CA . THR A 1 190 ? -21.416 -15.345 38.081 1.00 51.38 190 THR A CA 1
ATOM 1432 C C . THR A 1 190 ? -22.853 -15.600 38.527 1.00 51.38 190 THR A C 1
ATOM 1434 O O . THR A 1 190 ? -23.334 -16.733 38.423 1.00 51.38 190 THR A O 1
ATOM 1437 N N . GLY A 1 191 ? -23.558 -14.559 38.979 1.00 44.22 191 GLY A N 1
ATOM 1438 C CA . GLY A 1 191 ? -24.998 -14.665 39.232 1.00 44.22 191 GLY A CA 1
ATOM 1439 C C . GLY A 1 191 ? -25.730 -15.268 38.017 1.00 44.22 191 GLY A C 1
ATOM 1440 O O . GLY A 1 191 ? -25.239 -15.104 36.892 1.00 44.22 191 GLY A O 1
ATOM 1441 N N . PRO A 1 192 ? -26.851 -15.990 38.223 1.00 43.84 192 PRO A N 1
ATOM 1442 C CA . PRO A 1 192 ? -27.523 -16.741 37.162 1.00 43.84 192 PRO A CA 1
ATOM 1443 C C . PRO A 1 192 ? -27.667 -15.943 35.859 1.00 43.84 192 PRO A C 1
ATOM 1445 O O . PRO A 1 192 ? -28.150 -14.818 35.899 1.00 43.84 192 PRO A O 1
ATOM 1448 N N . GLY A 1 193 ? -27.228 -16.525 34.734 1.00 48.62 193 GLY A N 1
ATOM 1449 C CA . GLY A 1 193 ? -27.464 -16.036 33.365 1.00 48.62 193 GLY A CA 1
ATOM 1450 C C . GLY A 1 193 ? -26.541 -14.932 32.814 1.00 48.62 193 GLY A C 1
ATOM 1451 O O . GLY A 1 193 ? -26.869 -14.334 31.792 1.00 48.62 193 GLY A O 1
ATOM 1452 N N . ALA A 1 194 ? -25.399 -14.615 33.440 1.00 53.41 194 ALA A N 1
ATOM 1453 C CA . ALA A 1 194 ? -24.495 -13.564 32.939 1.00 53.41 194 ALA A CA 1
ATOM 1454 C C . ALA A 1 194 ? -23.959 -13.836 31.513 1.00 53.41 194 ALA A C 1
ATOM 1456 O O . ALA A 1 194 ? -23.429 -14.913 31.231 1.00 53.41 194 ALA A O 1
ATOM 1457 N N . GLN A 1 195 ? -24.024 -12.838 30.622 1.00 56.75 195 GLN A N 1
ATOM 1458 C CA . GLN A 1 195 ? -23.503 -12.965 29.256 1.00 56.75 195 GLN A CA 1
ATOM 1459 C C . GLN A 1 195 ? -21.974 -12.754 29.230 1.00 56.75 195 GLN A C 1
ATOM 1461 O O . GLN A 1 195 ? -21.460 -11.700 29.624 1.00 56.75 195 GLN A O 1
ATOM 1466 N N . CYS A 1 196 ? -21.240 -13.764 28.756 1.00 61.34 196 CYS A N 1
ATOM 1467 C CA . CYS A 1 196 ? -19.777 -13.833 28.825 1.00 61.34 196 CYS A CA 1
ATOM 1468 C C . CYS A 1 196 ? -19.133 -14.007 27.444 1.00 61.34 196 CYS A C 1
ATOM 1470 O O . CYS A 1 196 ? -19.689 -14.669 26.570 1.00 61.34 196 CYS A O 1
ATOM 1472 N N . ASN A 1 197 ? -17.915 -13.488 27.276 1.00 59.19 197 ASN A N 1
ATOM 1473 C CA . ASN A 1 197 ? -17.050 -13.793 26.138 1.00 59.19 197 ASN A CA 1
ATOM 1474 C C . ASN A 1 197 ? -15.690 -14.290 26.654 1.00 59.19 197 ASN A C 1
ATOM 1476 O O . ASN A 1 197 ? -15.050 -13.623 27.472 1.00 59.19 197 ASN A O 1
ATOM 1480 N N . LEU A 1 198 ? -15.275 -15.472 26.186 1.00 59.28 198 LEU A N 1
ATOM 1481 C CA . LEU A 1 198 ? -14.112 -16.223 26.673 1.00 59.28 198 LEU A CA 1
ATOM 1482 C C . LEU A 1 198 ? -14.102 -16.335 28.209 1.00 59.28 198 LEU A C 1
ATOM 1484 O O . LEU A 1 198 ? -14.900 -17.099 28.748 1.00 59.28 198 LEU A O 1
ATOM 1488 N N . ASP A 1 199 ? -13.261 -15.569 28.904 1.00 57.56 199 ASP A N 1
ATOM 1489 C CA . ASP A 1 199 ? -13.015 -15.689 30.351 1.00 57.56 199 ASP A CA 1
ATOM 1490 C C . ASP A 1 199 ? -13.610 -14.537 31.185 1.00 57.56 199 ASP A C 1
ATOM 1492 O O . ASP A 1 199 ? -13.382 -14.451 32.395 1.00 57.56 199 ASP A O 1
ATOM 1496 N N . THR A 1 200 ? -14.370 -13.636 30.553 1.00 64.50 200 THR A N 1
ATOM 1497 C CA . THR A 1 200 ? -14.898 -12.416 31.192 1.00 64.50 200 THR A CA 1
ATOM 1498 C C . THR A 1 200 ? -16.335 -12.103 30.786 1.00 64.50 200 THR A C 1
ATOM 1500 O O . THR A 1 200 ? -16.746 -12.373 29.657 1.00 64.50 200 THR A O 1
ATOM 1503 N N . CYS A 1 201 ? -17.091 -11.492 31.694 1.00 75.81 201 CYS A N 1
ATOM 1504 C CA . CYS A 1 201 ? -18.506 -11.170 31.529 1.00 75.81 201 CYS A CA 1
ATOM 1505 C C . CYS A 1 201 ? -18.753 -9.686 31.836 1.00 75.81 201 CYS A C 1
ATOM 1507 O O . CYS A 1 201 ? -18.028 -9.075 32.626 1.00 75.81 201 CYS A O 1
ATOM 1509 N N . ILE A 1 202 ? -19.769 -9.083 31.211 1.00 80.50 202 ILE A N 1
ATOM 1510 C CA . ILE A 1 202 ? -20.159 -7.700 31.526 1.00 80.50 202 ILE A CA 1
ATOM 1511 C C . ILE A 1 202 ? -20.659 -7.650 32.977 1.00 80.50 202 ILE A C 1
ATOM 1513 O O . ILE A 1 202 ? -21.549 -8.420 33.342 1.00 80.50 202 ILE A O 1
ATOM 1517 N N . ALA A 1 203 ? -20.102 -6.746 33.790 1.00 77.38 203 ALA A N 1
ATOM 1518 C CA . ALA A 1 203 ? -20.329 -6.744 35.234 1.00 77.38 203 ALA A CA 1
ATOM 1519 C C . ALA A 1 203 ? -21.815 -6.674 35.630 1.00 77.38 203 ALA A C 1
ATOM 1521 O O . ALA A 1 203 ? -22.603 -5.949 35.007 1.00 77.38 203 ALA A O 1
ATOM 1522 N N . TYR A 1 204 ? -22.210 -7.384 36.691 1.00 76.75 204 TYR A N 1
ATOM 1523 C CA . TYR A 1 204 ? -23.563 -7.243 37.251 1.00 76.75 204 TYR A CA 1
ATOM 1524 C C . TYR A 1 204 ? -23.760 -5.918 38.011 1.00 76.75 204 TYR A C 1
ATOM 1526 O O . TYR A 1 204 ? -24.878 -5.394 38.061 1.00 76.75 204 TYR A O 1
ATOM 1534 N N . ASP A 1 205 ? -22.693 -5.304 38.526 1.00 83.31 205 ASP A N 1
ATOM 1535 C CA . ASP A 1 205 ? -22.780 -3.977 39.138 1.00 83.31 205 ASP A CA 1
ATOM 1536 C C . ASP A 1 205 ? -22.936 -2.845 38.100 1.00 83.31 205 ASP A C 1
ATOM 1538 O O . ASP A 1 205 ? -22.270 -2.797 37.062 1.00 83.31 205 ASP A O 1
ATOM 1542 N N . LYS A 1 206 ? -23.815 -1.881 38.404 1.00 85.69 206 LYS A N 1
ATOM 1543 C CA . LYS A 1 206 ? -24.100 -0.734 37.529 1.00 85.69 206 LYS A CA 1
ATOM 1544 C C . LYS A 1 206 ? -22.928 0.249 37.452 1.00 85.69 206 LYS A C 1
ATOM 1546 O O . LYS A 1 206 ? -22.683 0.803 36.381 1.00 85.69 206 LYS A O 1
ATOM 1551 N N . SER A 1 207 ? -22.224 0.495 38.559 1.00 89.50 207 SER A N 1
ATOM 1552 C CA . SER A 1 207 ? -21.068 1.402 38.598 1.00 89.50 207 SER A CA 1
ATOM 1553 C C . SER A 1 207 ? -19.967 0.894 37.668 1.00 89.50 207 SER A C 1
ATOM 1555 O O . SER A 1 207 ? -19.410 1.663 36.881 1.00 89.50 207 SER A O 1
ATOM 1557 N N . ASP A 1 208 ? -19.702 -0.410 37.701 1.00 89.56 208 ASP A N 1
ATOM 1558 C CA . ASP A 1 208 ? -18.652 -1.029 36.896 1.00 89.56 208 ASP A CA 1
ATOM 1559 C C . ASP A 1 208 ? -19.042 -1.189 35.419 1.00 89.56 208 ASP A C 1
ATOM 1561 O O . ASP A 1 208 ? -18.224 -0.846 34.561 1.00 89.56 208 ASP A O 1
ATOM 1565 N N . ARG A 1 209 ? -20.306 -1.506 35.080 1.00 88.25 209 ARG A N 1
ATOM 1566 C CA . ARG A 1 209 ? -20.788 -1.395 33.680 1.00 88.25 209 ARG A CA 1
ATOM 1567 C C . ARG A 1 209 ? -20.597 0.000 33.097 1.00 88.25 209 ARG A C 1
ATOM 1569 O O . ARG A 1 209 ? -20.143 0.136 31.961 1.00 88.25 209 ARG A O 1
ATOM 1576 N N . VAL A 1 210 ? -20.932 1.044 33.859 1.00 92.06 210 VAL A N 1
ATOM 1577 C CA . VAL A 1 210 ? -20.802 2.439 33.406 1.00 92.06 210 VAL A CA 1
ATOM 1578 C C . VAL A 1 210 ? -19.331 2.806 33.175 1.00 92.06 210 VAL A C 1
ATOM 1580 O O . VAL A 1 210 ? -19.016 3.421 32.154 1.00 92.06 210 VAL A O 1
ATOM 1583 N N . LYS A 1 211 ? -18.416 2.391 34.065 1.00 94.44 211 LYS A N 1
ATOM 1584 C CA . LYS A 1 211 ? -16.963 2.596 33.898 1.00 94.44 211 LYS A CA 1
ATOM 1585 C C . LYS A 1 211 ? -16.416 1.830 32.694 1.00 94.44 211 LYS A C 1
ATOM 1587 O O . LYS A 1 211 ? -15.694 2.421 31.890 1.00 94.44 211 LYS A O 1
ATOM 1592 N N . TYR A 1 212 ? -16.782 0.554 32.544 1.00 91.62 212 TYR A N 1
ATOM 1593 C CA . TYR A 1 212 ? -16.417 -0.273 31.394 1.00 91.62 212 TYR A CA 1
ATOM 1594 C C . TYR A 1 212 ? -16.830 0.406 30.082 1.00 91.62 212 TYR A C 1
ATOM 1596 O O . TYR A 1 212 ? -15.970 0.709 29.255 1.00 91.62 212 TYR A O 1
ATOM 1604 N N . ALA A 1 213 ? -18.118 0.738 29.948 1.00 92.25 213 ALA A N 1
ATOM 1605 C CA 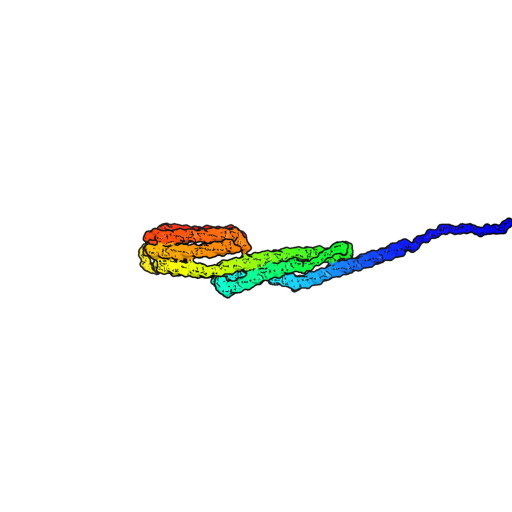. ALA A 1 213 ? -18.692 1.363 28.760 1.00 92.25 213 ALA A CA 1
ATOM 1606 C C . ALA A 1 213 ? -18.030 2.702 28.399 1.00 92.25 213 ALA A C 1
ATOM 1608 O O . ALA A 1 213 ? -17.748 2.968 27.229 1.00 92.25 213 ALA A O 1
ATOM 1609 N N . ALA A 1 214 ? -17.757 3.553 29.393 1.00 95.38 214 ALA A N 1
ATOM 1610 C CA . ALA A 1 214 ? -17.100 4.837 29.166 1.00 95.38 214 ALA A CA 1
ATOM 1611 C C . ALA A 1 214 ? -15.668 4.663 28.623 1.00 95.38 214 ALA A C 1
ATOM 1613 O O . ALA A 1 214 ? -15.269 5.350 27.679 1.00 95.38 214 ALA A O 1
ATOM 1614 N N . ILE A 1 215 ? -14.902 3.720 29.183 1.00 95.94 215 ILE A N 1
ATOM 1615 C CA . ILE A 1 215 ? -13.509 3.477 28.786 1.00 95.94 215 ILE A CA 1
ATOM 1616 C C . ILE A 1 215 ? -13.438 2.771 27.422 1.00 95.94 215 ILE A C 1
ATOM 1618 O O . ILE A 1 215 ? -12.608 3.150 26.593 1.00 95.94 215 ILE A O 1
ATOM 1622 N N . THR A 1 216 ? -14.322 1.808 27.132 1.00 92.50 216 THR A N 1
ATOM 1623 C CA . THR A 1 216 ? -14.388 1.181 25.799 1.00 92.50 216 THR A CA 1
ATOM 1624 C C . THR A 1 216 ? -14.800 2.183 24.728 1.00 92.50 216 THR A C 1
ATOM 1626 O O . THR A 1 216 ? -14.152 2.252 23.685 1.00 92.50 216 THR A O 1
ATOM 1629 N N . ARG A 1 217 ? -15.797 3.041 24.994 1.00 94.38 217 ARG A N 1
ATOM 1630 C CA . ARG A 1 217 ? -16.184 4.146 24.097 1.00 94.38 217 ARG A CA 1
ATOM 1631 C C . ARG A 1 217 ? -15.007 5.084 23.799 1.00 94.38 217 ARG A C 1
ATOM 1633 O O . ARG A 1 217 ? -14.842 5.510 22.652 1.00 94.38 217 ARG A O 1
ATOM 1640 N N . GLN A 1 218 ? -14.174 5.387 24.799 1.00 94.75 218 GLN A N 1
ATOM 1641 C CA . GLN A 1 218 ? -12.956 6.183 24.613 1.00 94.75 218 GLN A CA 1
ATOM 1642 C C . GLN A 1 218 ? -11.931 5.461 23.723 1.00 94.75 218 GLN A C 1
ATOM 1644 O O . GLN A 1 218 ? -11.384 6.083 22.812 1.00 94.75 218 GLN A O 1
ATOM 1649 N N . ALA A 1 219 ? -11.707 4.161 23.943 1.00 92.69 219 ALA A N 1
ATOM 1650 C CA . ALA A 1 219 ? -10.781 3.351 23.151 1.00 92.69 219 ALA A CA 1
ATOM 1651 C C . ALA A 1 219 ? -11.206 3.268 21.673 1.00 92.69 219 ALA A C 1
ATOM 1653 O O . ALA A 1 219 ? -10.426 3.645 20.800 1.00 92.69 219 ALA A O 1
ATOM 1654 N N . TYR A 1 220 ? -12.472 2.926 21.396 1.00 92.00 220 TYR A N 1
ATOM 1655 C CA . TYR A 1 220 ? -13.018 2.885 20.031 1.00 92.00 220 TYR A CA 1
ATOM 1656 C C . TYR A 1 220 ? -12.953 4.243 19.323 1.00 92.00 220 TYR A C 1
ATOM 1658 O O . TYR A 1 220 ? -12.684 4.309 18.126 1.00 92.00 220 TYR A O 1
ATOM 1666 N N . THR A 1 221 ? -13.163 5.343 20.054 1.00 92.56 221 THR A N 1
ATOM 1667 C CA . THR A 1 221 ? -13.036 6.697 19.492 1.00 92.56 221 THR A CA 1
ATOM 1668 C C . THR A 1 221 ? -11.588 7.024 19.119 1.00 92.56 221 THR A C 1
ATOM 1670 O O . THR A 1 221 ? -11.362 7.719 18.128 1.00 92.56 221 THR A O 1
ATOM 1673 N N . LEU A 1 222 ? -10.607 6.536 19.885 1.00 91.25 222 LEU A N 1
ATOM 1674 C CA . LEU A 1 222 ? -9.190 6.718 19.578 1.00 91.25 222 LEU A CA 1
ATOM 1675 C C . LEU A 1 222 ? -8.771 5.877 18.365 1.00 91.25 222 LEU A C 1
ATOM 1677 O O . LEU A 1 222 ? -8.229 6.439 17.417 1.00 91.25 222 LEU A O 1
ATOM 1681 N N . ASP A 1 223 ? -9.100 4.582 18.346 1.00 88.88 223 ASP A N 1
ATOM 1682 C CA . ASP A 1 223 ? -8.817 3.690 17.209 1.00 88.88 223 ASP A CA 1
ATOM 1683 C C . ASP A 1 223 ? -9.402 4.238 15.899 1.00 88.88 223 ASP A C 1
ATOM 1685 O O . ASP A 1 223 ? -8.705 4.325 14.886 1.00 88.88 223 ASP A O 1
ATOM 1689 N N . TRP A 1 224 ? -10.654 4.706 15.946 1.00 91.31 224 TRP A N 1
ATOM 1690 C CA . TRP A 1 224 ? -11.325 5.364 14.826 1.00 91.31 224 TRP A CA 1
ATOM 1691 C C . TRP A 1 224 ? -10.583 6.614 14.340 1.00 91.31 224 TRP A C 1
ATOM 1693 O O . TRP A 1 224 ? -10.343 6.739 13.142 1.00 91.31 224 TRP A O 1
ATOM 1703 N N . ARG A 1 225 ? -10.161 7.518 15.241 1.00 90.06 225 ARG A N 1
ATOM 1704 C CA . ARG A 1 225 ? -9.383 8.720 14.867 1.00 90.06 225 ARG A CA 1
ATOM 1705 C C . ARG A 1 225 ? -8.064 8.355 14.185 1.00 90.06 225 ARG A C 1
ATOM 1707 O O . ARG A 1 225 ? -7.687 9.010 13.214 1.00 90.06 225 ARG A O 1
ATOM 1714 N N . ASN A 1 226 ? -7.387 7.316 14.668 1.00 86.38 226 ASN A N 1
ATOM 1715 C CA . ASN A 1 226 ? -6.112 6.858 14.117 1.00 86.38 226 ASN A CA 1
ATOM 1716 C C . ASN A 1 226 ? -6.296 6.304 12.700 1.00 86.38 226 ASN A C 1
ATOM 1718 O O . ASN A 1 226 ? -5.611 6.734 11.774 1.00 86.38 226 ASN A O 1
ATOM 1722 N N . ALA A 1 227 ? -7.257 5.395 12.523 1.00 85.94 227 ALA A N 1
ATOM 1723 C CA . ALA A 1 227 ? -7.594 4.818 11.228 1.00 85.94 227 ALA A CA 1
ATOM 1724 C C . ALA A 1 227 ? -8.049 5.898 10.230 1.00 85.94 227 ALA A C 1
ATOM 1726 O O . ALA A 1 227 ? -7.519 5.976 9.125 1.00 85.94 227 ALA A O 1
ATOM 1727 N N . GLN A 1 228 ? -8.942 6.803 10.645 1.00 89.12 228 GLN A N 1
ATOM 1728 C CA . GLN A 1 228 ? -9.382 7.952 9.847 1.00 89.12 228 GLN A CA 1
ATOM 1729 C C . GLN A 1 228 ? -8.211 8.829 9.382 1.00 89.12 228 GLN A C 1
ATOM 1731 O O . GLN A 1 228 ? -8.179 9.211 8.215 1.00 89.12 228 GLN A O 1
ATOM 1736 N N . LYS A 1 229 ? -7.238 9.127 10.256 1.00 88.00 229 LYS A N 1
ATOM 1737 C CA . LYS A 1 229 ? -6.047 9.916 9.898 1.00 88.00 229 LYS A CA 1
ATOM 1738 C C . LYS A 1 229 ? -5.202 9.231 8.819 1.00 88.00 229 LYS A C 1
ATOM 1740 O O . LYS A 1 229 ? -4.737 9.908 7.911 1.00 88.00 229 LYS A O 1
ATOM 1745 N N . ILE A 1 230 ? -5.003 7.915 8.909 1.00 87.31 230 ILE A N 1
ATOM 1746 C CA . ILE A 1 230 ? -4.186 7.178 7.933 1.00 87.31 230 ILE A CA 1
ATOM 1747 C C . ILE A 1 230 ? -4.929 6.979 6.601 1.00 87.31 230 ILE A C 1
ATOM 1749 O O . ILE A 1 230 ? -4.347 7.193 5.543 1.00 87.31 230 ILE A O 1
ATOM 1753 N N . TYR A 1 231 ? -6.220 6.633 6.620 1.00 88.38 231 TYR A N 1
ATOM 1754 C CA . TYR A 1 231 ? -6.986 6.436 5.382 1.00 88.38 231 TYR A CA 1
ATOM 1755 C C . TYR A 1 231 ? -7.323 7.748 4.651 1.00 88.38 231 TYR A C 1
ATOM 1757 O O . TYR A 1 231 ? -7.524 7.727 3.440 1.00 88.38 231 TYR A O 1
ATOM 1765 N N . LYS A 1 232 ? -7.374 8.896 5.341 1.00 87.19 232 LYS A N 1
ATOM 1766 C CA . LYS A 1 232 ? -7.553 10.212 4.693 1.00 87.19 232 LYS A CA 1
ATOM 1767 C C . LYS A 1 232 ? -6.275 10.770 4.067 1.00 87.19 232 LYS A C 1
ATOM 1769 O O . LYS A 1 232 ? -6.375 11.572 3.145 1.00 87.19 232 LYS A O 1
ATOM 1774 N N . ASN A 1 233 ? -5.103 10.349 4.540 1.00 85.62 233 ASN A N 1
ATOM 1775 C CA . ASN A 1 233 ? -3.820 10.901 4.116 1.00 85.62 233 ASN A CA 1
ATOM 1776 C C . ASN A 1 233 ? -3.100 9.907 3.190 1.00 85.62 233 ASN A C 1
ATOM 1778 O O . ASN A 1 233 ? -2.643 8.862 3.647 1.00 85.62 233 ASN A O 1
ATOM 1782 N N . GLY A 1 234 ? -3.007 10.218 1.895 1.00 81.56 234 GLY A N 1
ATOM 1783 C CA . GLY A 1 234 ? -2.245 9.445 0.901 1.00 81.56 234 GLY A CA 1
ATOM 1784 C C . GLY A 1 234 ? -2.854 8.108 0.454 1.00 81.56 234 GLY A C 1
ATOM 1785 O O . GLY A 1 234 ? -2.477 7.597 -0.589 1.00 81.56 234 GLY A O 1
ATOM 1786 N N . CYS A 1 235 ? -3.841 7.541 1.162 1.00 88.56 235 CYS A N 1
ATOM 1787 C CA . CYS A 1 235 ? -4.427 6.243 0.780 1.00 88.56 235 CYS A CA 1
ATOM 1788 C C . CYS A 1 235 ? -4.949 6.240 -0.671 1.00 88.56 235 CYS A C 1
ATOM 1790 O O . CYS A 1 235 ? -4.705 5.296 -1.414 1.00 88.56 235 CYS A O 1
ATOM 1792 N N . ASN A 1 236 ? -5.627 7.308 -1.106 1.00 91.06 236 ASN A N 1
ATOM 1793 C CA . ASN A 1 236 ? -6.200 7.390 -2.457 1.00 91.06 236 ASN A CA 1
ATOM 1794 C C . ASN A 1 236 ? -5.152 7.362 -3.590 1.00 91.06 236 ASN A C 1
ATOM 1796 O O . ASN A 1 236 ? -5.544 7.126 -4.729 1.00 91.06 236 ASN A O 1
ATOM 1800 N N . GLU A 1 237 ? -3.881 7.636 -3.275 1.00 90.12 237 GLU A N 1
ATOM 1801 C CA . GLU A 1 237 ? -2.728 7.645 -4.192 1.00 90.12 237 GLU A CA 1
ATOM 1802 C C . GLU A 1 237 ? -2.014 6.276 -4.230 1.00 90.12 237 GLU A C 1
ATOM 1804 O O . GLU A 1 237 ? -1.195 6.022 -5.108 1.00 90.12 237 GLU A O 1
ATOM 1809 N N . THR A 1 238 ? -2.343 5.370 -3.302 1.00 90.50 238 THR A N 1
ATOM 1810 C CA . THR A 1 238 ? -1.870 3.974 -3.316 1.00 90.50 238 THR A CA 1
ATOM 1811 C C . THR A 1 238 ? -2.636 3.118 -4.331 1.00 90.50 238 THR A C 1
ATOM 1813 O O . THR A 1 238 ? -3.737 3.480 -4.755 1.00 90.50 238 THR A O 1
ATOM 1816 N N . SER A 1 239 ? -2.125 1.922 -4.632 1.00 87.31 239 SER A N 1
ATOM 1817 C CA . SER A 1 239 ? -2.773 0.927 -5.501 1.00 87.31 239 SER A CA 1
ATOM 1818 C C . SER A 1 239 ? -4.154 0.467 -5.011 1.00 87.31 239 SER A C 1
ATOM 1820 O O . SER A 1 239 ? -4.964 0.006 -5.813 1.00 87.31 239 SER A O 1
ATOM 1822 N N . TYR A 1 240 ? -4.482 0.653 -3.723 1.00 83.50 240 TYR A N 1
ATOM 1823 C CA . TYR A 1 240 ? -5.846 0.468 -3.211 1.00 83.50 240 TYR A CA 1
ATOM 1824 C C . TYR A 1 240 ? -6.846 1.415 -3.901 1.00 83.50 240 TYR A C 1
ATOM 1826 O O . TYR A 1 240 ? -8.010 1.068 -4.121 1.00 83.50 240 TYR A O 1
ATOM 1834 N N . GLY A 1 241 ? -6.396 2.624 -4.240 1.00 86.94 241 GLY A N 1
ATOM 1835 C CA . GLY A 1 241 ? -7.172 3.643 -4.923 1.00 86.94 241 GLY A CA 1
ATOM 1836 C C . GLY A 1 241 ? -8.354 4.197 -4.119 1.00 86.94 241 GLY A C 1
ATOM 1837 O O . GLY A 1 241 ? -8.770 3.709 -3.061 1.00 86.94 241 GLY A O 1
ATOM 1838 N N . LYS A 1 242 ? -8.958 5.253 -4.671 1.00 90.88 242 LYS A N 1
ATOM 1839 C CA . LYS A 1 242 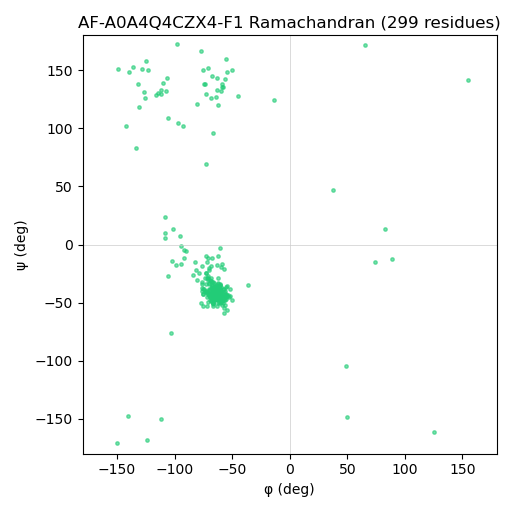? -10.041 6.013 -4.025 1.00 90.88 242 LYS A CA 1
ATOM 1840 C C . LYS A 1 242 ? -11.236 5.155 -3.589 1.00 90.88 242 LYS A C 1
ATOM 1842 O O . LYS A 1 242 ? -11.848 5.445 -2.557 1.00 90.88 242 LYS A O 1
ATOM 1847 N N . ALA A 1 243 ? -11.588 4.120 -4.354 1.00 90.44 243 ALA A N 1
ATOM 1848 C CA . ALA A 1 243 ? -12.728 3.256 -4.053 1.00 90.44 243 ALA A CA 1
ATOM 1849 C C . ALA A 1 243 ? -12.505 2.444 -2.766 1.00 90.44 243 ALA A C 1
ATOM 1851 O O . ALA A 1 243 ? -13.340 2.505 -1.858 1.00 90.44 243 ALA A O 1
ATOM 1852 N N . MET A 1 244 ? -11.360 1.761 -2.654 1.00 90.69 244 MET A N 1
ATOM 1853 C CA . MET A 1 244 ? -11.021 0.938 -1.492 1.00 90.69 244 MET A CA 1
ATOM 1854 C C . MET A 1 244 ? -10.779 1.787 -0.246 1.00 90.69 244 MET A C 1
ATOM 1856 O O . MET A 1 244 ? -11.326 1.493 0.812 1.00 90.69 244 MET A O 1
ATOM 1860 N N . CYS A 1 245 ? -10.063 2.906 -0.362 1.00 91.75 245 CYS A N 1
ATOM 1861 C CA . CYS A 1 245 ? -9.865 3.824 0.763 1.00 91.75 245 CYS A CA 1
ATOM 1862 C C . CYS A 1 245 ? -11.198 4.393 1.286 1.00 91.75 245 CYS A C 1
ATOM 1864 O O . CYS A 1 245 ? -11.423 4.465 2.496 1.00 91.75 245 CYS A O 1
ATOM 1866 N N . SER A 1 246 ? -12.146 4.690 0.388 1.00 92.31 246 SER A N 1
ATOM 1867 C CA . SER A 1 246 ? -13.516 5.070 0.766 1.00 92.31 246 SER A CA 1
ATOM 1868 C C . SER A 1 246 ? -14.317 3.911 1.379 1.00 92.31 246 SER A C 1
ATOM 1870 O O . SER A 1 246 ? -15.227 4.143 2.177 1.00 92.31 246 SER A O 1
ATOM 1872 N N . ALA A 1 247 ? -14.032 2.657 1.016 1.00 93.06 247 ALA A N 1
ATOM 1873 C CA . ALA A 1 247 ? -14.614 1.475 1.650 1.00 93.06 247 ALA A CA 1
ATOM 1874 C C . ALA A 1 247 ? -14.045 1.253 3.066 1.00 93.06 247 ALA A C 1
ATOM 1876 O O . ALA A 1 247 ? -14.827 1.098 4.003 1.00 93.06 247 ALA A O 1
ATOM 1877 N N . PHE A 1 248 ? -12.724 1.356 3.256 1.00 92.12 248 PHE A N 1
ATOM 1878 C CA . PHE A 1 248 ? -12.071 1.282 4.568 1.00 92.12 248 PHE A CA 1
ATOM 1879 C C . PHE A 1 248 ? -12.553 2.369 5.534 1.00 92.12 248 PHE A C 1
ATOM 1881 O O . PHE A 1 248 ? -12.846 2.064 6.692 1.00 92.12 248 PHE A O 1
ATOM 1888 N N . LEU A 1 249 ? -12.700 3.617 5.073 1.00 92.94 249 LEU A N 1
ATOM 1889 C CA . LEU A 1 249 ? -13.268 4.704 5.881 1.00 92.94 249 LEU A CA 1
ATOM 1890 C C . LEU A 1 249 ? -14.688 4.360 6.355 1.00 92.94 249 LEU A C 1
ATOM 1892 O O . LEU A 1 249 ? -14.939 4.342 7.559 1.00 92.94 249 LEU A O 1
ATOM 1896 N N . ARG A 1 250 ? -15.580 3.966 5.434 1.00 94.06 250 ARG A N 1
ATOM 1897 C CA . ARG A 1 250 ? -16.963 3.564 5.758 1.00 94.06 250 ARG A CA 1
ATOM 1898 C C . ARG A 1 250 ? -17.028 2.358 6.700 1.00 94.06 250 ARG A C 1
ATOM 1900 O O . ARG A 1 250 ? -17.853 2.343 7.610 1.00 94.06 250 ARG A O 1
ATOM 1907 N N . ALA A 1 251 ? -16.157 1.365 6.520 1.00 93.38 251 ALA A N 1
ATOM 1908 C CA . ALA A 1 251 ? -16.065 0.213 7.414 1.00 93.38 251 ALA A CA 1
ATOM 1909 C C . ALA A 1 251 ? -15.613 0.623 8.828 1.00 93.38 251 ALA A C 1
ATOM 1911 O O . ALA A 1 251 ? -16.183 0.161 9.818 1.00 93.38 251 ALA A O 1
ATOM 1912 N N . THR A 1 252 ? -14.643 1.540 8.921 1.00 91.44 252 THR A N 1
ATOM 1913 C CA . THR A 1 252 ? -14.134 2.110 10.180 1.00 91.44 252 THR A CA 1
ATOM 1914 C C . THR A 1 252 ? -15.210 2.928 10.906 1.00 91.44 252 THR A C 1
ATOM 1916 O O . THR A 1 252 ? -15.347 2.814 12.125 1.00 91.44 252 THR A O 1
ATOM 1919 N N . ASP A 1 253 ? -16.011 3.708 10.174 1.00 94.44 253 ASP A N 1
ATOM 1920 C CA . ASP A 1 253 ? -17.149 4.462 10.719 1.00 94.44 253 ASP A CA 1
ATOM 1921 C C . ASP A 1 253 ? -18.218 3.520 11.291 1.00 94.44 253 ASP A C 1
ATOM 1923 O O . ASP A 1 253 ? -18.538 3.593 12.478 1.00 94.44 253 ASP A O 1
ATOM 1927 N N . ARG A 1 254 ? -18.681 2.547 10.490 1.00 94.06 254 ARG A N 1
ATOM 1928 C CA . ARG A 1 254 ? -19.661 1.528 10.914 1.00 94.06 254 ARG A CA 1
ATOM 1929 C C . ARG A 1 254 ? -19.189 0.724 12.125 1.00 94.06 254 ARG A C 1
ATOM 1931 O O . ARG A 1 254 ? -19.981 0.464 13.032 1.00 94.06 254 ARG A O 1
ATOM 1938 N N . PHE A 1 255 ? -17.907 0.351 12.160 1.00 90.69 255 PHE A N 1
ATOM 1939 C CA . PHE A 1 255 ? -17.285 -0.311 13.309 1.00 90.69 255 PHE A CA 1
ATOM 1940 C C . PHE A 1 255 ? -17.434 0.552 14.563 1.00 90.69 255 PHE A C 1
ATOM 1942 O O . PHE A 1 255 ? -17.964 0.101 15.580 1.00 90.69 255 PHE A O 1
ATOM 1949 N N . ARG A 1 256 ? -16.989 1.811 14.485 1.00 92.50 256 ARG A N 1
ATOM 1950 C CA . ARG A 1 256 ? -16.983 2.745 15.612 1.00 92.50 256 ARG A CA 1
ATOM 1951 C C . ARG A 1 256 ? -18.393 3.018 16.117 1.00 92.50 256 ARG A C 1
ATOM 1953 O O . ARG A 1 256 ? -18.615 2.917 17.320 1.00 92.50 256 ARG A O 1
ATOM 1960 N N . ASP A 1 257 ? -19.340 3.302 15.232 1.00 93.06 257 ASP A N 1
ATOM 1961 C CA . ASP A 1 257 ? -20.719 3.608 15.621 1.00 93.06 257 ASP A CA 1
ATOM 1962 C C . ASP A 1 257 ? -21.393 2.404 16.290 1.00 93.06 257 ASP A C 1
ATOM 1964 O O . ASP A 1 257 ? -21.980 2.540 17.364 1.00 93.06 257 ASP A O 1
ATOM 1968 N N . THR A 1 258 ? -21.212 1.198 15.745 1.00 90.81 258 THR A N 1
ATOM 1969 C CA . THR A 1 258 ? -21.787 -0.031 16.318 1.00 90.81 258 THR A CA 1
ATOM 1970 C C . THR A 1 258 ? -21.190 -0.357 17.689 1.00 90.81 258 THR A C 1
ATOM 1972 O O . THR A 1 258 ? -21.921 -0.669 18.629 1.00 90.81 258 THR A O 1
ATOM 1975 N N . ARG A 1 259 ? -19.866 -0.224 17.860 1.00 88.56 259 ARG A N 1
ATOM 1976 C CA . ARG A 1 259 ? -19.202 -0.466 19.154 1.00 88.56 259 ARG A CA 1
ATOM 1977 C C . ARG A 1 259 ? -19.486 0.628 20.195 1.00 88.56 259 ARG A C 1
ATOM 1979 O O . ARG A 1 259 ? -19.526 0.335 21.395 1.00 88.56 259 ARG A O 1
ATOM 1986 N N . ILE A 1 260 ? -19.731 1.870 19.769 1.00 90.94 260 ILE A N 1
ATOM 1987 C CA . ILE A 1 260 ? -20.216 2.944 20.648 1.00 90.94 260 ILE A CA 1
ATOM 1988 C C . ILE A 1 260 ? -21.660 2.673 21.085 1.00 90.94 260 ILE A C 1
ATOM 1990 O O . ILE A 1 260 ? -21.934 2.750 22.281 1.00 90.94 260 ILE A O 1
ATOM 1994 N N . ASN A 1 261 ? -22.549 2.280 20.170 1.00 89.50 261 ASN A N 1
ATOM 1995 C CA . ASN A 1 261 ? -23.928 1.908 20.500 1.00 89.50 261 ASN A CA 1
ATOM 1996 C C . ASN A 1 261 ? -23.974 0.717 21.470 1.00 89.50 261 ASN A C 1
ATOM 1998 O O . ASN A 1 261 ? -24.699 0.766 22.461 1.00 89.50 261 ASN A O 1
ATOM 2002 N N . PHE A 1 262 ? -23.126 -0.299 21.267 1.00 88.12 262 PHE A N 1
ATOM 2003 C CA . PHE A 1 262 ? -22.952 -1.397 22.224 1.00 88.12 262 PHE A CA 1
ATOM 2004 C C . PHE A 1 262 ? -22.500 -0.896 23.608 1.00 88.12 262 PHE A C 1
ATOM 2006 O O . PHE A 1 262 ? -23.026 -1.330 24.630 1.00 88.12 262 PHE A O 1
ATOM 2013 N N . SER A 1 263 ? -21.568 0.063 23.664 1.00 89.12 263 SER A N 1
ATOM 2014 C CA . SER A 1 263 ? -21.142 0.663 24.938 1.00 89.12 263 SER A CA 1
ATOM 2015 C C . SER A 1 263 ? -22.295 1.417 25.628 1.00 89.12 263 SER A C 1
ATOM 2017 O O . SER A 1 263 ? -22.458 1.297 26.839 1.00 89.12 263 SER A O 1
ATOM 2019 N N . GLU A 1 264 ? -23.149 2.136 24.891 1.00 90.25 264 GLU A N 1
ATOM 2020 C CA . GLU A 1 264 ? -24.346 2.787 25.456 1.00 90.25 264 GLU A CA 1
ATOM 2021 C C . GLU A 1 264 ? -25.394 1.786 25.962 1.00 90.25 264 GLU A C 1
ATOM 2023 O O . GLU A 1 264 ? -25.982 1.992 27.027 1.00 90.25 264 GLU A O 1
ATOM 2028 N N . VAL A 1 265 ? -25.581 0.672 25.250 1.00 88.44 265 VAL A N 1
ATOM 2029 C CA . VAL A 1 265 ? -26.411 -0.458 25.689 1.00 88.44 265 VAL A CA 1
ATOM 2030 C C . VAL A 1 265 ? -25.882 -1.032 27.011 1.00 88.44 265 VAL A C 1
ATOM 2032 O O . VAL A 1 265 ? -26.638 -1.134 27.974 1.00 88.44 265 VAL A O 1
ATOM 2035 N N . VAL A 1 266 ? -24.575 -1.299 27.126 1.00 86.50 266 VAL A N 1
ATOM 2036 C CA . VAL A 1 266 ? -23.956 -1.761 28.386 1.00 86.50 266 VAL A CA 1
ATOM 2037 C C . VAL A 1 266 ? -24.111 -0.733 29.516 1.00 86.50 266 VAL A C 1
ATOM 2039 O O . VAL A 1 266 ? -24.415 -1.108 30.649 1.00 86.50 266 VAL A O 1
ATOM 2042 N N . ARG A 1 267 ? -23.955 0.565 29.221 1.00 88.62 267 ARG A N 1
ATOM 2043 C CA . ARG A 1 267 ? -24.091 1.660 30.200 1.00 88.62 267 ARG A CA 1
ATOM 2044 C C . ARG A 1 267 ? -25.508 1.785 30.770 1.00 88.62 267 ARG A C 1
ATOM 2046 O O . ARG A 1 267 ? -25.667 2.198 31.918 1.00 88.62 267 ARG A O 1
ATOM 2053 N N . THR A 1 268 ? -26.525 1.504 29.958 1.00 87.38 268 THR A N 1
ATOM 2054 C CA . THR A 1 268 ? -27.942 1.721 30.301 1.00 87.38 268 THR A CA 1
ATOM 2055 C C . THR A 1 268 ? -28.662 0.460 30.775 1.00 87.38 268 THR A C 1
ATOM 2057 O O . THR A 1 268 ? -29.692 0.575 31.438 1.00 87.38 268 THR A O 1
ATOM 2060 N N . ALA A 1 269 ? -28.111 -0.727 30.510 1.00 82.31 269 ALA A N 1
ATOM 2061 C CA . ALA A 1 269 ? -28.693 -1.997 30.920 1.00 82.31 269 ALA A CA 1
ATOM 2062 C C . ALA A 1 269 ? -28.884 -2.121 32.442 1.00 82.31 269 ALA A C 1
ATOM 2064 O O . ALA A 1 269 ? -27.994 -1.810 33.243 1.00 82.31 269 ALA A O 1
ATOM 2065 N N . THR A 1 270 ? -30.053 -2.627 32.835 1.00 76.69 270 THR A N 1
ATOM 2066 C CA . THR A 1 270 ? -30.437 -2.907 34.226 1.00 76.69 270 THR A CA 1
ATOM 2067 C C . THR A 1 270 ? -29.776 -4.183 34.750 1.00 76.69 270 THR A C 1
ATOM 2069 O O . THR A 1 270 ? -29.264 -4.176 35.868 1.00 76.69 270 THR A O 1
ATOM 2072 N N . ASN A 1 271 ? -29.685 -5.224 33.919 1.00 69.31 271 ASN A N 1
ATOM 2073 C CA . ASN A 1 271 ? -28.964 -6.471 34.174 1.00 69.31 271 ASN A CA 1
ATOM 2074 C C . ASN A 1 271 ? -27.932 -6.767 33.061 1.00 69.31 271 ASN A C 1
ATOM 2076 O O . ASN A 1 271 ? -28.050 -6.279 31.937 1.00 69.31 271 ASN A O 1
ATOM 2080 N N . SER A 1 272 ? -26.920 -7.582 33.364 1.00 68.44 272 S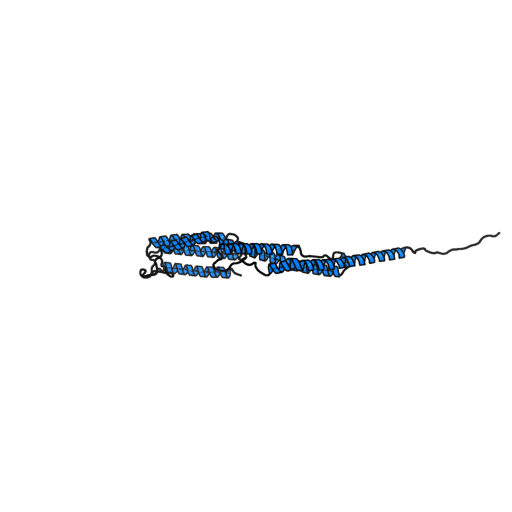ER A N 1
ATOM 2081 C CA . SER A 1 272 ? -25.999 -8.190 32.380 1.00 68.44 272 SER A CA 1
ATOM 2082 C C . SER A 1 272 ? -26.333 -9.662 32.083 1.00 68.44 272 SER A C 1
ATOM 2084 O O . SER A 1 272 ? -25.533 -10.396 31.504 1.00 68.44 272 SER A O 1
ATOM 2086 N N . VAL A 1 273 ? -27.523 -10.076 32.518 1.00 67.94 273 VAL A N 1
ATOM 2087 C CA . VAL A 1 273 ? -28.022 -11.449 32.611 1.00 67.94 273 VAL A CA 1
ATOM 2088 C C . VAL A 1 273 ? -29.134 -11.653 31.594 1.00 67.94 273 VAL A C 1
ATOM 2090 O O . VAL A 1 273 ? -30.046 -10.827 31.577 1.00 67.94 273 VAL A O 1
ATOM 2093 N N . ASP A 1 274 ? -29.050 -12.712 30.780 1.00 65.81 274 ASP A N 1
ATOM 2094 C CA . ASP A 1 274 ? -30.054 -13.121 29.776 1.00 65.81 274 ASP A CA 1
ATOM 2095 C C . ASP A 1 274 ? -30.712 -11.922 29.069 1.00 65.81 274 ASP A C 1
ATOM 2097 O O . ASP A 1 274 ? -31.934 -11.774 29.013 1.00 65.81 274 ASP A O 1
ATOM 2101 N N . ASN A 1 275 ? -29.874 -10.976 28.626 1.00 69.69 275 ASN A N 1
ATOM 2102 C CA . ASN A 1 275 ? -30.321 -9.649 28.229 1.00 69.69 275 ASN A CA 1
ATOM 2103 C C . ASN A 1 275 ? -30.513 -9.580 26.701 1.00 69.69 275 ASN A C 1
ATOM 2105 O O . ASN A 1 275 ? -29.532 -9.381 25.975 1.00 69.69 275 ASN A O 1
ATOM 2109 N N . PRO A 1 276 ? -31.761 -9.603 26.185 1.00 76.62 276 PRO A N 1
ATOM 2110 C CA . PRO A 1 276 ? -32.020 -9.593 24.745 1.00 76.62 276 PRO A CA 1
ATOM 2111 C C . PRO A 1 276 ? -31.619 -8.274 24.066 1.00 76.62 276 PRO A C 1
ATOM 2113 O O . PRO A 1 276 ? -31.619 -8.171 22.839 1.00 76.62 276 PRO A O 1
ATOM 2116 N N . VAL A 1 277 ? -31.306 -7.213 24.820 1.00 80.25 277 VAL A N 1
ATOM 2117 C CA . VAL A 1 277 ? -30.692 -5.996 24.266 1.00 80.25 277 VAL A CA 1
ATOM 2118 C C . VAL A 1 277 ? -29.218 -6.247 23.932 1.00 80.25 277 VAL A C 1
ATOM 2120 O O . VAL A 1 277 ? -28.760 -5.788 22.888 1.00 80.25 277 VAL A O 1
ATOM 2123 N N . PHE A 1 278 ? -28.492 -7.015 24.753 1.00 77.50 278 PHE A N 1
ATOM 2124 C CA . PHE A 1 278 ? -27.108 -7.401 24.461 1.00 77.50 278 PHE A CA 1
ATOM 2125 C C . PHE A 1 278 ? -27.044 -8.392 23.295 1.00 77.50 278 PHE A C 1
ATOM 2127 O O . PHE A 1 278 ? -26.238 -8.189 22.391 1.00 77.50 278 PHE A O 1
ATOM 2134 N N . ASP A 1 279 ? -27.923 -9.402 23.255 1.00 77.62 279 ASP A N 1
ATOM 2135 C CA . ASP A 1 279 ? -28.007 -10.342 22.123 1.00 77.62 279 ASP A CA 1
ATOM 2136 C C . ASP A 1 279 ? -28.244 -9.612 20.796 1.00 77.62 279 ASP A C 1
ATOM 2138 O O . ASP A 1 279 ? -27.509 -9.817 19.831 1.00 77.62 279 ASP A O 1
ATOM 2142 N N . ARG A 1 280 ? -29.213 -8.685 20.753 1.00 82.88 280 ARG A N 1
ATOM 2143 C CA . ARG A 1 280 ? -29.479 -7.869 19.555 1.00 82.88 280 ARG A CA 1
ATOM 2144 C C . ARG A 1 280 ? -28.303 -6.968 19.182 1.00 82.88 280 ARG A C 1
ATOM 2146 O O . ARG A 1 280 ? -28.014 -6.829 17.997 1.00 82.88 280 ARG A O 1
ATOM 2153 N N . ALA A 1 281 ? -27.611 -6.379 20.156 1.00 82.69 281 ALA A N 1
ATOM 2154 C CA . ALA A 1 281 ? -26.451 -5.530 19.890 1.00 82.69 281 ALA A CA 1
ATOM 2155 C C . ALA A 1 281 ? -25.229 -6.336 19.393 1.00 82.69 281 ALA A C 1
ATOM 2157 O O . ALA A 1 281 ? -24.486 -5.849 18.539 1.00 82.69 281 ALA A O 1
ATOM 2158 N N . ASN A 1 282 ? -25.051 -7.577 19.860 1.00 80.50 282 ASN A N 1
ATOM 2159 C CA . ASN A 1 282 ? -24.056 -8.515 19.329 1.00 80.50 282 ASN A CA 1
ATOM 2160 C C . ASN A 1 282 ? -24.436 -8.998 17.918 1.00 80.50 282 ASN A C 1
ATOM 2162 O O . ASN A 1 282 ? -23.606 -8.943 17.018 1.00 80.50 282 ASN A O 1
ATOM 2166 N N . ALA A 1 283 ? -25.699 -9.353 17.671 1.00 84.06 283 ALA A N 1
ATOM 2167 C CA . ALA A 1 283 ? -26.168 -9.732 16.335 1.00 84.06 283 ALA A CA 1
ATOM 2168 C C . ALA A 1 283 ? -26.034 -8.584 15.311 1.00 84.06 283 ALA A C 1
ATOM 2170 O O . ALA A 1 283 ? -25.649 -8.814 14.164 1.00 84.06 283 ALA A O 1
ATOM 2171 N N . GLN A 1 284 ? -26.289 -7.335 15.725 1.00 86.81 284 GLN A N 1
ATOM 2172 C CA . GLN A 1 284 ? -26.021 -6.146 14.908 1.00 86.81 284 GLN A CA 1
ATOM 2173 C C . GLN A 1 284 ? -24.524 -6.000 14.599 1.00 86.81 284 GLN A C 1
ATOM 2175 O O . GLN A 1 284 ? -24.153 -5.665 13.475 1.00 86.81 284 GLN A O 1
ATOM 2180 N N . TRP A 1 285 ? -23.663 -6.253 15.585 1.00 85.62 285 TRP A N 1
ATOM 2181 C CA . TRP A 1 285 ? -22.215 -6.236 15.412 1.00 85.62 285 TRP A CA 1
ATOM 2182 C C . TRP A 1 285 ? -21.734 -7.298 14.409 1.00 85.62 285 TRP A C 1
ATOM 2184 O O . TRP A 1 285 ? -21.001 -6.955 13.480 1.00 85.62 285 TRP A O 1
ATOM 2194 N N . ASP A 1 286 ? -22.212 -8.537 14.519 1.00 85.94 286 ASP A N 1
ATOM 2195 C CA . ASP A 1 286 ? -21.881 -9.624 13.589 1.00 85.94 286 ASP A CA 1
ATOM 2196 C C . ASP A 1 286 ? -22.397 -9.342 12.165 1.00 85.94 286 ASP A C 1
ATOM 2198 O O . ASP A 1 286 ? -21.728 -9.657 11.178 1.00 85.94 286 ASP A O 1
ATOM 2202 N N . GLY A 1 287 ? -23.568 -8.705 12.042 1.00 90.25 287 GLY A N 1
ATOM 2203 C CA . GLY A 1 287 ? -24.087 -8.195 10.769 1.00 90.25 287 GLY A CA 1
ATOM 2204 C C . GLY A 1 287 ? -23.152 -7.158 10.145 1.00 90.25 287 GLY A C 1
ATOM 2205 O O . GLY A 1 287 ? -22.724 -7.316 9.005 1.00 90.25 287 GLY A O 1
ATOM 2206 N N . VAL A 1 288 ? -22.730 -6.154 10.920 1.00 92.00 288 VAL A N 1
ATOM 2207 C CA . VAL A 1 288 ? -21.788 -5.117 10.463 1.00 92.00 288 VAL A CA 1
ATOM 2208 C C . VAL A 1 288 ? -20.420 -5.695 10.084 1.00 92.00 288 VAL A C 1
ATOM 2210 O O . VAL A 1 288 ? -19.801 -5.204 9.140 1.00 92.00 288 VAL A O 1
ATOM 2213 N N . GLN A 1 289 ? -19.945 -6.749 10.756 1.00 89.88 289 GLN A N 1
ATOM 2214 C CA . GLN A 1 289 ? -18.736 -7.463 10.331 1.00 89.88 289 GLN A CA 1
ATOM 2215 C C . GLN A 1 289 ? -18.906 -8.109 8.949 1.00 89.88 289 GLN A C 1
ATOM 2217 O O . GLN A 1 289 ? -18.039 -7.931 8.092 1.00 89.88 289 GLN A O 1
ATOM 2222 N N . LYS A 1 290 ? -20.021 -8.815 8.713 1.00 93.12 290 LYS A N 1
ATOM 2223 C CA . LYS A 1 290 ? -20.333 -9.449 7.419 1.00 93.12 290 LYS A CA 1
ATOM 2224 C C . LYS A 1 290 ? -20.486 -8.413 6.304 1.00 93.12 290 LYS A C 1
ATOM 2226 O O . LYS A 1 290 ? -19.862 -8.559 5.256 1.00 93.12 290 LYS A O 1
ATOM 2231 N N . ASP A 1 291 ? -21.226 -7.335 6.555 1.00 93.25 291 ASP A N 1
ATOM 2232 C CA . ASP A 1 291 ? -21.436 -6.243 5.597 1.00 93.25 291 ASP A CA 1
ATOM 2233 C C . ASP A 1 291 ? -20.133 -5.516 5.251 1.00 93.25 291 ASP A C 1
ATOM 2235 O O . ASP A 1 291 ? -19.910 -5.142 4.100 1.00 93.25 291 ASP A O 1
ATOM 2239 N N . ASN A 1 292 ? -19.252 -5.308 6.235 1.00 93.50 292 ASN A N 1
ATOM 2240 C CA . ASN A 1 292 ? -17.940 -4.712 6.001 1.00 93.50 292 ASN A CA 1
ATOM 2241 C C . ASN A 1 292 ? -17.019 -5.659 5.219 1.00 93.50 292 ASN A C 1
ATOM 2243 O O . ASN A 1 292 ? -16.313 -5.193 4.329 1.00 93.50 292 ASN A O 1
ATOM 2247 N N . ALA A 1 293 ? -17.041 -6.966 5.498 1.00 91.06 293 ALA A N 1
ATOM 2248 C CA . ALA A 1 293 ? -16.297 -7.948 4.711 1.00 91.06 293 ALA A CA 1
ATOM 2249 C C . ALA A 1 293 ? -16.780 -7.962 3.250 1.00 91.06 293 ALA A C 1
ATOM 2251 O O . ALA A 1 293 ? -15.972 -7.792 2.341 1.00 91.06 293 ALA A O 1
ATOM 2252 N N . ALA A 1 294 ? -18.095 -8.046 3.023 1.00 92.62 294 ALA A N 1
ATOM 2253 C CA . ALA A 1 294 ? -18.691 -8.000 1.687 1.00 92.62 294 ALA A CA 1
ATOM 2254 C C . ALA A 1 294 ? -18.382 -6.686 0.944 1.00 92.62 294 ALA A C 1
ATOM 2256 O O . ALA A 1 294 ? -18.053 -6.715 -0.243 1.00 92.62 294 ALA A O 1
ATOM 2257 N N . LEU A 1 295 ? -18.425 -5.539 1.634 1.00 92.69 295 LEU A N 1
ATOM 2258 C CA . LEU A 1 295 ? -18.036 -4.235 1.086 1.00 92.69 295 LEU A CA 1
ATOM 2259 C C . LEU A 1 295 ? -16.566 -4.217 0.641 1.00 92.69 295 LEU A C 1
ATOM 2261 O O . LEU A 1 295 ? -16.274 -3.756 -0.459 1.00 92.69 295 LEU A O 1
ATOM 2265 N N . LEU A 1 296 ? -15.643 -4.702 1.473 1.00 90.38 296 LEU A N 1
ATOM 2266 C CA . LEU A 1 296 ? -14.218 -4.723 1.135 1.00 90.38 296 LEU A CA 1
ATOM 2267 C C . LEU A 1 296 ? -13.934 -5.705 -0.009 1.00 90.38 296 LEU A C 1
ATOM 2269 O O . LEU A 1 296 ? -13.321 -5.307 -0.995 1.00 90.38 296 LEU A O 1
ATOM 2273 N N . THR A 1 297 ? -14.451 -6.936 0.053 1.00 89.44 297 THR A N 1
ATOM 2274 C CA . THR A 1 297 ? -14.278 -7.943 -1.008 1.00 89.44 297 THR A CA 1
ATOM 2275 C C . THR A 1 297 ? -14.836 -7.472 -2.350 1.00 89.44 297 THR A C 1
ATOM 2277 O O . THR A 1 297 ? -14.148 -7.598 -3.353 1.00 89.44 297 THR A O 1
ATOM 2280 N N . SER A 1 298 ? -16.028 -6.867 -2.386 1.00 89.69 298 SER A N 1
ATOM 2281 C CA . SER A 1 298 ? -16.616 -6.336 -3.631 1.00 89.69 298 SER A CA 1
ATOM 2282 C C . SER A 1 298 ? -15.944 -5.060 -4.160 1.00 89.69 298 SER A C 1
ATOM 2284 O O . SER A 1 298 ? -16.237 -4.633 -5.277 1.00 89.69 298 SER A O 1
ATOM 2286 N N . THR A 1 299 ? -15.050 -4.447 -3.376 1.00 86.94 299 THR A N 1
ATOM 2287 C CA . THR A 1 299 ? -14.251 -3.289 -3.804 1.00 86.94 299 THR A CA 1
ATOM 2288 C C . THR A 1 299 ? -12.878 -3.704 -4.353 1.00 86.94 299 THR A C 1
ATOM 2290 O O . THR A 1 299 ? -12.253 -2.909 -5.053 1.00 86.94 299 THR A O 1
ATOM 2293 N N . VAL A 1 300 ? -12.416 -4.935 -4.093 1.00 74.56 300 VAL A N 1
ATOM 2294 C CA . VAL A 1 300 ? -11.284 -5.530 -4.823 1.00 74.56 300 VAL A CA 1
ATOM 2295 C C . VAL A 1 300 ? -11.773 -5.895 -6.228 1.00 74.56 300 VAL A C 1
ATOM 2297 O O . VAL A 1 300 ? -12.809 -6.545 -6.369 1.00 74.56 300 VAL A O 1
ATOM 2300 N N . LYS A 1 301 ? -11.039 -5.468 -7.256 1.00 54.81 301 LYS A N 1
ATOM 2301 C CA . LYS A 1 301 ? -11.241 -5.841 -8.661 1.00 54.81 301 LYS A CA 1
ATOM 2302 C C . LYS A 1 301 ? -9.940 -6.378 -9.233 1.00 54.81 301 LYS A C 1
ATOM 2304 O O . LYS A 1 301 ? -8.895 -5.817 -8.839 1.00 54.81 301 LYS A O 1
#

Solvent-accessible surface area (backbone atoms only — not comparable to full-atom values): 15849 Å² total; per-residue (Å²): 130,88,84,91,85,86,86,91,83,80,92,78,87,89,81,81,66,66,61,61,54,50,54,52,50,50,51,50,53,50,51,51,47,53,51,50,21,54,52,28,41,48,52,31,54,49,49,54,51,52,39,59,49,43,43,68,49,52,48,44,48,43,54,63,57,68,71,54,84,46,76,40,32,75,71,87,73,90,58,48,66,37,72,69,43,45,54,36,23,54,52,9,21,53,46,24,45,45,45,22,48,55,17,46,54,52,39,74,66,55,61,71,51,81,29,71,81,48,31,80,63,18,64,59,17,33,57,40,14,57,52,22,51,60,49,36,52,54,47,30,56,49,20,49,51,48,16,56,51,23,45,42,51,21,46,38,28,54,51,49,49,57,57,40,62,48,52,70,60,53,52,51,28,52,51,30,48,62,56,22,57,72,34,38,36,65,72,64,94,56,67,86,57,57,50,66,57,98,64,36,23,59,26,72,50,64,71,35,20,36,52,23,22,53,34,46,38,50,22,44,53,48,53,38,55,53,53,50,56,47,46,71,54,65,32,52,74,20,87,67,22,56,67,36,32,53,41,53,50,52,39,45,48,54,50,38,53,50,53,38,50,43,21,52,49,51,46,68,48,88,60,37,37,78,40,69,69,57,53,51,47,50,52,52,46,55,48,51,51,51,52,39,50,52,51,50,58,73,54,60,129

Radius of gyration: 41.59 Å; Cα contacts (8 Å, |Δi|>4): 312; chains: 1; bounding box: 82×57×157 Å

Foldseek 3Di:
DDDDDDDDDDDDDDDPPPVVVVVVVVVVVVVCLVVLQVVLLVLLVVLVVLQVVCCVPLVCVLCVLLVDQAPLCDDDDDCCLPPVSLVSNVVSLVSLQVSLVSLVVQLPRQRAADCPPSCVSYVSNVVSRVVSVVVSVVSNVSSNVSNVVSVLSSLQSVLSSLVSNLVVLVVVLVVLLVVLQVLWDFPDCDPAAADDDDGTTLDFDLVSLQSSLVSNLVSLVSVLVSQCVSLVPSVLVHPLHPQLSVLSNVLSVLLSVLSNVLSVLSNPDNGSGPDVSNVVSVVSNVVSVVVSVVSNVVSPD

Secondary structure (DSSP, 8-state):
----------------SHHHHHHHHHHHHHHHHHHHHHHHHHHHHHHHHHHHHHIIIIIHHHHHHHSSPPTTSS--STTTTSHHHHHHHHHHHHHHHHHHHHHHHHHH-------GGGGGT-HHHHHHHHHHHHHHHHHHHHHHHHHHHHHHHHHHHHHHHHHHHTHHHHHHHHHHHHHHGGGEEESSS-STTB-EETTEEE-SSHHHHHHHHHHHHHHHHHHHHHHHHHHHTTGGGSTTHHHHHHHHHHHHHHHHHHHHHHHHHHHH-S-SBS-HHHHHHHHHHHHHHHHHHHHHHHH--

Mean predicted aligned error: 12.06 Å